Protein AF-A0A5M6I4P1-F1 (afdb_monomer_lite)

Structure (mmCIF, N/CA/C/O backbone):
data_AF-A0A5M6I4P1-F1
#
_entry.id   AF-A0A5M6I4P1-F1
#
loop_
_atom_site.group_PDB
_atom_site.id
_atom_site.type_symbol
_atom_site.label_atom_id
_atom_site.label_alt_id
_atom_site.label_comp_id
_atom_site.label_asym_id
_atom_site.label_entity_id
_atom_site.label_seq_id
_atom_site.pdbx_PDB_ins_code
_atom_site.Cartn_x
_atom_site.Cartn_y
_atom_site.Cartn_z
_atom_site.occupancy
_atom_site.B_iso_or_equiv
_atom_site.auth_seq_id
_atom_site.auth_comp_id
_atom_site.auth_asym_id
_atom_site.auth_atom_id
_atom_site.pdbx_PDB_model_num
ATOM 1 N N . MET A 1 1 ? -14.402 -7.266 -8.186 1.00 45.59 1 MET A N 1
ATOM 2 C CA . MET A 1 1 ? -13.701 -7.805 -9.375 1.00 45.59 1 MET A CA 1
ATOM 3 C C . MET A 1 1 ? -12.474 -6.993 -9.833 1.00 45.59 1 MET A C 1
ATOM 5 O O . MET A 1 1 ? -11.685 -7.531 -10.593 1.00 45.59 1 MET A O 1
ATOM 9 N N . ALA A 1 2 ? -12.235 -5.760 -9.352 1.00 58.31 2 ALA A N 1
ATOM 10 C CA . ALA A 1 2 ? -11.061 -4.957 -9.751 1.00 58.31 2 ALA A CA 1
ATOM 11 C C . ALA A 1 2 ? -9.699 -5.436 -9.187 1.00 58.31 2 ALA A C 1
ATOM 13 O O . ALA A 1 2 ? -8.654 -5.022 -9.676 1.00 58.31 2 ALA A O 1
ATOM 14 N N . ASP A 1 3 ? -9.701 -6.291 -8.160 1.00 65.62 3 ASP A N 1
ATOM 15 C CA . ASP A 1 3 ? -8.474 -6.754 -7.494 1.00 65.62 3 ASP A CA 1
ATOM 16 C C . ASP A 1 3 ? -7.713 -7.799 -8.332 1.00 65.62 3 ASP A C 1
ATOM 18 O O . ASP A 1 3 ? -6.499 -7.702 -8.509 1.00 65.62 3 ASP A O 1
ATOM 22 N N . LEU A 1 4 ? -8.446 -8.729 -8.960 1.00 72.50 4 LEU A N 1
ATOM 23 C CA . LEU A 1 4 ? -7.873 -9.792 -9.789 1.00 72.50 4 LEU A CA 1
ATOM 24 C C . LEU A 1 4 ? -7.219 -9.232 -11.060 1.00 72.50 4 LEU A C 1
ATOM 26 O O . LEU A 1 4 ? -6.072 -9.557 -11.357 1.00 72.50 4 LEU A O 1
ATOM 30 N N . SER A 1 5 ? -7.901 -8.334 -11.778 1.00 71.81 5 SER A N 1
ATOM 31 C CA . SER A 1 5 ? -7.358 -7.732 -13.004 1.00 71.81 5 SER A CA 1
ATOM 32 C C . SER A 1 5 ? -6.103 -6.891 -12.745 1.00 71.81 5 SER A C 1
ATOM 34 O O . SER A 1 5 ? -5.181 -6.892 -13.558 1.00 71.81 5 SER A O 1
ATOM 36 N N . LEU A 1 6 ? -6.027 -6.224 -11.591 1.00 68.88 6 LEU A N 1
ATOM 37 C CA . LEU A 1 6 ? -4.852 -5.466 -11.165 1.00 68.88 6 LEU A CA 1
ATOM 38 C C . LEU A 1 6 ? -3.713 -6.375 -10.665 1.00 68.88 6 LEU A C 1
ATOM 40 O O . LEU A 1 6 ? -2.548 -6.048 -10.870 1.00 68.88 6 LEU A O 1
ATOM 44 N N . SER A 1 7 ? -4.010 -7.520 -10.040 1.00 78.06 7 SER A N 1
ATOM 45 C CA . SER A 1 7 ? -2.982 -8.510 -9.674 1.00 78.06 7 SER A CA 1
ATOM 46 C C . SER A 1 7 ? -2.268 -9.083 -10.906 1.00 78.06 7 SER A C 1
ATOM 48 O O . SER A 1 7 ? -1.040 -9.137 -10.934 1.00 78.06 7 SER A O 1
ATOM 50 N N . ILE A 1 8 ? -3.029 -9.387 -11.962 1.00 81.62 8 ILE A N 1
ATOM 51 C CA . ILE A 1 8 ? -2.509 -9.854 -13.253 1.00 81.62 8 ILE A CA 1
ATOM 52 C C . ILE A 1 8 ? -1.661 -8.762 -13.919 1.00 81.62 8 ILE A C 1
ATOM 54 O O . ILE A 1 8 ? -0.590 -9.047 -14.449 1.00 81.62 8 ILE A O 1
ATOM 58 N N . ALA A 1 9 ? -2.102 -7.503 -13.853 1.00 77.56 9 ALA A N 1
ATOM 59 C CA . ALA A 1 9 ? -1.355 -6.368 -14.393 1.00 77.56 9 ALA A CA 1
ATOM 60 C C . ALA A 1 9 ? 0.020 -6.180 -13.731 1.00 77.56 9 ALA A C 1
ATOM 62 O O . ALA A 1 9 ? 1.001 -5.916 -14.420 1.00 77.56 9 ALA A O 1
ATOM 63 N N . LEU A 1 10 ? 0.111 -6.339 -12.408 1.00 76.69 10 LEU A N 1
ATOM 64 C CA . LEU A 1 10 ? 1.393 -6.242 -11.705 1.00 76.69 10 LEU A CA 1
ATOM 65 C C . LEU A 1 10 ? 2.315 -7.422 -12.009 1.00 76.69 10 LEU A C 1
ATOM 67 O O . LEU A 1 10 ? 3.500 -7.215 -12.237 1.00 76.69 10 LEU A O 1
ATOM 71 N N . ALA A 1 11 ? 1.772 -8.637 -12.104 1.00 82.88 11 ALA A N 1
ATOM 72 C CA . ALA A 1 11 ? 2.552 -9.785 -12.560 1.00 82.88 11 ALA A CA 1
ATOM 73 C C . ALA A 1 11 ? 3.101 -9.562 -13.984 1.00 82.88 11 ALA A C 1
ATOM 75 O O . ALA A 1 11 ? 4.219 -9.970 -14.297 1.00 82.88 11 ALA A O 1
ATOM 76 N N . ALA A 1 12 ? 2.346 -8.864 -14.841 1.00 79.81 12 ALA A N 1
ATOM 77 C CA . ALA A 1 12 ? 2.819 -8.461 -16.160 1.00 79.81 12 ALA A CA 1
ATOM 78 C C . ALA A 1 12 ? 3.959 -7.428 -16.090 1.00 79.81 12 ALA A C 1
ATOM 80 O O . ALA A 1 12 ? 4.899 -7.538 -16.875 1.00 79.81 12 ALA A O 1
ATOM 81 N N . ILE A 1 13 ? 3.930 -6.480 -15.143 1.00 79.19 13 ILE A N 1
ATOM 82 C CA . ILE A 1 13 ? 5.050 -5.557 -14.879 1.00 79.19 13 ILE A CA 1
ATOM 83 C C . ILE A 1 13 ? 6.298 -6.332 -14.435 1.00 79.19 13 ILE A C 1
ATOM 85 O O . ILE A 1 13 ? 7.372 -6.144 -15.009 1.00 79.19 13 ILE A O 1
ATOM 89 N N . ASP A 1 14 ? 6.173 -7.229 -13.456 1.00 80.25 14 ASP A N 1
ATOM 90 C CA . ASP A 1 14 ? 7.304 -8.016 -12.941 1.00 80.25 14 ASP A CA 1
ATOM 91 C C . ASP A 1 14 ? 7.928 -8.886 -14.045 1.00 80.25 14 ASP A C 1
ATOM 93 O O . ASP A 1 14 ? 9.150 -8.957 -14.201 1.00 80.25 14 ASP A O 1
ATOM 97 N N . ASN A 1 15 ? 7.090 -9.490 -14.888 1.00 81.81 15 ASN A N 1
ATOM 98 C CA . ASN A 1 15 ? 7.550 -10.272 -16.029 1.00 81.81 15 ASN A CA 1
ATOM 99 C C . ASN A 1 15 ? 8.184 -9.394 -17.129 1.00 81.81 15 ASN A C 1
ATOM 101 O O . ASN A 1 15 ? 9.183 -9.782 -17.734 1.00 81.81 15 ASN A O 1
ATOM 105 N N . ALA A 1 16 ? 7.650 -8.191 -17.376 1.00 74.31 16 ALA A N 1
ATOM 106 C CA . ALA A 1 16 ? 8.201 -7.249 -18.352 1.00 74.31 16 ALA A CA 1
ATOM 107 C C . ALA A 1 16 ? 9.564 -6.676 -17.918 1.00 74.31 16 ALA A C 1
ATOM 109 O O . ALA A 1 16 ? 10.421 -6.427 -18.768 1.00 74.31 16 ALA A O 1
ATOM 110 N N . THR A 1 17 ? 9.794 -6.511 -16.612 1.00 75.19 17 THR A N 1
ATOM 111 C CA . THR A 1 17 ? 11.055 -5.990 -16.049 1.00 75.19 17 THR A CA 1
ATOM 112 C C . THR A 1 17 ? 12.149 -7.056 -15.893 1.00 75.19 17 THR A C 1
ATOM 114 O O . THR A 1 17 ? 13.340 -6.737 -15.926 1.00 75.19 17 THR A O 1
ATOM 117 N N . ALA A 1 18 ? 11.802 -8.343 -15.791 1.00 75.31 18 ALA A N 1
ATOM 118 C CA . ALA A 1 18 ? 12.774 -9.432 -15.645 1.00 75.31 18 ALA A 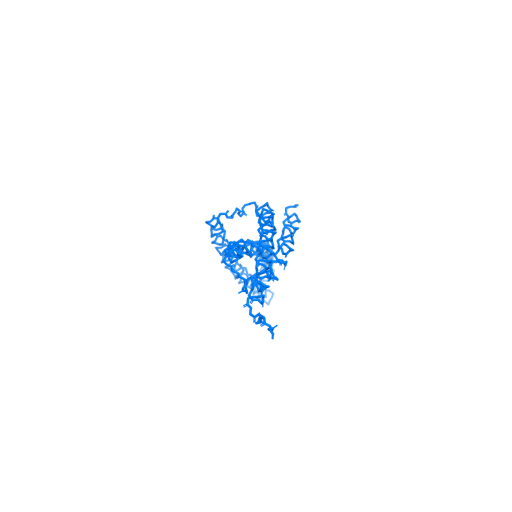CA 1
ATOM 119 C C . ALA A 1 18 ? 13.865 -9.496 -16.751 1.00 75.31 18 ALA A C 1
ATOM 121 O O . ALA A 1 18 ? 15.056 -9.524 -16.413 1.00 75.31 18 ALA A O 1
ATOM 122 N N . PRO A 1 19 ? 13.541 -9.489 -18.063 1.00 73.88 19 PRO A N 1
ATOM 123 C CA . PRO A 1 19 ? 14.550 -9.521 -19.128 1.00 73.88 19 PRO A CA 1
ATOM 124 C C . PRO A 1 19 ? 15.379 -8.231 -19.224 1.00 73.88 19 PRO A C 1
ATOM 126 O O . PRO A 1 19 ? 16.522 -8.272 -19.683 1.00 73.88 19 PRO A O 1
ATOM 129 N N . LEU A 1 20 ? 14.845 -7.098 -18.760 1.00 69.50 20 LEU A N 1
ATOM 130 C CA . LEU A 1 20 ? 15.553 -5.817 -18.756 1.00 69.50 20 LEU A CA 1
ATOM 131 C C . LEU A 1 20 ? 16.756 -5.799 -17.834 1.00 69.50 20 LEU A C 1
ATOM 133 O O . LEU A 1 20 ? 17.773 -5.215 -18.195 1.00 69.50 20 LEU A O 1
ATOM 137 N N . ARG A 1 21 ? 16.665 -6.437 -16.664 1.00 75.12 21 ARG A N 1
ATOM 138 C CA . ARG A 1 21 ? 17.773 -6.466 -15.697 1.00 75.12 21 ARG A CA 1
ATOM 139 C C . ARG A 1 21 ? 19.058 -6.995 -16.336 1.00 75.12 21 ARG A C 1
ATOM 141 O O . ARG A 1 21 ? 20.111 -6.380 -16.192 1.00 75.12 21 ARG A O 1
ATOM 148 N N . ARG A 1 22 ? 18.934 -8.046 -17.153 1.00 73.50 22 ARG A N 1
ATOM 149 C CA . ARG A 1 22 ? 20.044 -8.639 -17.918 1.00 73.50 22 ARG A CA 1
ATOM 150 C C . ARG A 1 22 ? 20.611 -7.677 -18.965 1.00 73.50 22 ARG A C 1
ATOM 152 O O . ARG A 1 22 ? 21.817 -7.611 -19.176 1.00 73.50 22 ARG A O 1
ATOM 159 N N . VAL A 1 23 ? 19.746 -6.910 -19.621 1.00 66.06 23 VAL A N 1
ATOM 160 C CA . VAL A 1 23 ? 20.140 -5.976 -20.688 1.00 66.06 23 VAL A CA 1
ATOM 161 C C . VAL A 1 23 ? 20.742 -4.705 -20.121 1.00 66.06 23 VAL A C 1
ATOM 163 O O . VAL A 1 23 ? 21.684 -4.186 -20.696 1.00 66.06 23 VAL A O 1
ATOM 166 N N . ARG A 1 24 ? 20.264 -4.232 -18.972 1.00 71.44 24 ARG A N 1
ATOM 167 C CA . ARG A 1 24 ? 20.841 -3.106 -18.233 1.00 71.44 24 ARG A CA 1
ATOM 168 C C . ARG A 1 24 ? 22.256 -3.427 -17.756 1.00 71.44 24 ARG A C 1
ATOM 170 O O . ARG A 1 24 ? 23.127 -2.566 -17.808 1.00 71.44 24 ARG A O 1
ATOM 177 N N . GLU A 1 25 ? 22.492 -4.665 -17.336 1.00 73.44 25 GLU A N 1
ATOM 178 C CA . GLU A 1 25 ? 23.818 -5.150 -16.956 1.00 73.44 25 GLU A CA 1
ATOM 179 C C . GLU A 1 25 ? 24.771 -5.233 -18.157 1.00 73.44 25 GLU A C 1
ATOM 181 O O . GLU A 1 25 ? 25.895 -4.740 -18.076 1.00 73.44 25 GLU A O 1
ATOM 186 N N . ALA A 1 26 ? 24.294 -5.725 -19.305 1.00 65.81 26 ALA A N 1
ATOM 187 C CA . ALA A 1 26 ? 25.054 -5.701 -20.556 1.00 65.81 26 ALA A CA 1
ATOM 188 C C . ALA A 1 26 ? 25.283 -4.269 -21.089 1.00 65.81 26 ALA A C 1
ATOM 190 O O . ALA A 1 26 ? 26.368 -3.939 -21.556 1.00 65.81 26 ALA A O 1
ATOM 191 N N . ALA A 1 27 ? 24.279 -3.394 -21.000 1.00 64.12 27 ALA A N 1
ATOM 192 C CA . ALA A 1 27 ? 24.310 -2.024 -21.512 1.00 64.12 27 ALA A CA 1
ATOM 193 C C . ALA A 1 27 ? 25.242 -1.105 -20.716 1.00 64.12 27 ALA A C 1
ATOM 195 O O . ALA A 1 27 ? 25.750 -0.144 -21.278 1.00 64.12 27 ALA A O 1
ATOM 196 N N . ARG A 1 28 ? 25.544 -1.414 -19.445 1.00 67.50 28 ARG A N 1
ATOM 197 C CA . ARG A 1 28 ? 26.617 -0.729 -18.694 1.00 67.50 28 ARG A CA 1
ATOM 198 C C . ARG A 1 28 ? 27.988 -0.854 -19.368 1.00 67.50 28 ARG A C 1
ATOM 200 O O . ARG A 1 28 ? 28.856 -0.031 -19.105 1.00 67.50 28 ARG A O 1
ATOM 207 N N . GLN A 1 29 ? 28.168 -1.863 -20.220 1.00 67.00 29 GLN A N 1
ATOM 208 C CA . GLN A 1 29 ? 29.389 -2.110 -20.986 1.00 67.00 29 GLN A CA 1
ATOM 209 C C . GLN A 1 29 ? 29.297 -1.582 -22.434 1.00 67.00 29 GLN A C 1
ATOM 211 O O . GLN A 1 29 ? 30.277 -1.671 -23.169 1.00 67.00 29 GLN A O 1
ATOM 216 N N . MET A 1 30 ? 28.141 -1.044 -22.851 1.00 61.62 30 MET A N 1
ATOM 217 C CA . MET A 1 30 ? 27.857 -0.562 -24.212 1.00 61.62 30 MET A CA 1
ATOM 218 C C . MET A 1 30 ? 27.515 0.948 -24.226 1.00 61.62 30 MET A C 1
ATOM 220 O O . MET A 1 30 ? 27.402 1.589 -23.181 1.00 61.62 30 MET A O 1
ATOM 224 N N . GLY A 1 31 ? 27.455 1.551 -25.419 1.00 63.28 31 GLY A N 1
ATOM 225 C CA . GLY A 1 31 ? 27.446 3.004 -25.639 1.00 63.28 31 GLY A CA 1
ATOM 226 C C . GLY A 1 31 ? 26.095 3.725 -25.483 1.00 63.28 31 GLY A C 1
ATOM 227 O O . GLY A 1 31 ? 25.082 3.174 -25.063 1.00 63.28 31 GLY A O 1
ATOM 228 N N . GLY A 1 32 ? 26.102 5.029 -25.792 1.00 65.25 32 GLY A N 1
ATOM 229 C CA . GLY A 1 32 ? 25.104 6.018 -25.351 1.00 65.25 32 GLY A CA 1
ATOM 230 C C . GLY A 1 32 ? 23.638 5.796 -25.753 1.00 65.25 32 GLY A C 1
ATOM 231 O O . GLY A 1 32 ? 22.751 6.249 -25.026 1.00 65.25 32 GLY A O 1
ATOM 232 N N . GLY A 1 33 ? 23.353 5.087 -26.850 1.00 66.88 33 GLY A N 1
ATOM 233 C CA . GLY A 1 33 ? 21.980 4.825 -27.297 1.00 66.88 33 GLY A CA 1
ATOM 234 C C . GLY A 1 33 ? 21.250 3.852 -26.371 1.00 66.88 33 GLY A C 1
ATOM 235 O O . GLY A 1 33 ? 20.121 4.116 -25.943 1.00 66.88 33 GLY A O 1
ATOM 236 N N . ALA A 1 34 ? 21.921 2.763 -25.989 1.00 69.25 34 ALA A N 1
ATOM 237 C CA . ALA A 1 34 ? 21.422 1.844 -24.972 1.00 69.25 34 ALA A CA 1
ATOM 238 C C . ALA A 1 34 ? 21.289 2.525 -23.598 1.00 69.25 34 ALA A C 1
ATOM 240 O O . ALA A 1 34 ? 20.298 2.304 -22.898 1.00 69.25 34 ALA A O 1
ATOM 241 N N . ARG A 1 35 ? 22.219 3.419 -23.234 1.00 72.25 35 ARG A N 1
ATOM 242 C CA . ARG A 1 35 ? 22.195 4.131 -21.944 1.00 72.25 35 ARG A CA 1
ATOM 243 C C . ARG A 1 35 ? 20.966 5.032 -21.776 1.00 72.25 35 ARG A C 1
ATOM 245 O O . ARG A 1 35 ? 20.233 4.875 -20.800 1.00 72.25 35 ARG A O 1
ATOM 252 N N . ALA A 1 36 ? 20.667 5.893 -22.748 1.00 75.81 36 ALA A N 1
ATOM 253 C CA . ALA A 1 36 ? 19.490 6.768 -22.689 1.00 75.81 36 ALA A CA 1
ATOM 254 C C . ALA A 1 36 ? 18.164 5.977 -22.650 1.00 75.81 36 ALA A C 1
ATOM 256 O O . ALA A 1 36 ? 17.210 6.364 -21.968 1.00 75.81 36 ALA A O 1
ATOM 257 N N . ALA A 1 37 ? 18.099 4.832 -23.343 1.00 72.44 37 ALA A N 1
ATOM 258 C CA . ALA A 1 37 ? 16.954 3.928 -23.263 1.00 72.44 37 ALA A CA 1
ATOM 259 C C . ALA A 1 37 ? 16.810 3.317 -21.857 1.00 72.44 37 ALA A C 1
ATOM 261 O O . ALA A 1 37 ? 15.702 3.288 -21.319 1.00 72.44 37 ALA A O 1
ATOM 262 N N . THR A 1 38 ? 17.916 2.890 -21.235 1.00 76.44 38 THR A N 1
ATOM 263 C CA . THR A 1 38 ? 17.905 2.355 -19.861 1.00 76.44 38 THR A CA 1
ATOM 264 C C . THR A 1 38 ? 17.535 3.396 -18.801 1.00 76.44 38 THR A C 1
ATOM 266 O O . THR A 1 38 ? 16.883 3.048 -17.820 1.00 76.44 38 THR A O 1
ATOM 269 N N . GLU A 1 39 ? 17.885 4.671 -18.991 1.00 82.00 39 GLU A N 1
ATOM 270 C CA . GLU A 1 39 ? 17.521 5.756 -18.067 1.00 82.00 39 GLU A CA 1
ATOM 271 C C . GLU A 1 39 ? 16.016 6.045 -18.090 1.00 82.00 39 GLU A C 1
ATOM 273 O O . GLU A 1 39 ? 15.379 6.103 -17.035 1.00 82.00 39 GLU A O 1
ATOM 278 N N . ARG A 1 40 ? 15.420 6.141 -19.287 1.00 78.25 40 ARG A N 1
ATOM 279 C CA . ARG A 1 40 ? 13.963 6.299 -19.448 1.00 78.25 40 ARG A CA 1
ATOM 280 C C . ARG A 1 40 ? 13.196 5.116 -18.857 1.00 78.25 40 ARG A C 1
ATOM 282 O O . ARG A 1 40 ? 12.196 5.308 -18.171 1.00 78.25 40 ARG A O 1
ATOM 289 N N . LEU A 1 41 ? 13.702 3.904 -19.067 1.00 76.81 41 LEU A N 1
ATOM 290 C CA . LEU A 1 41 ? 13.171 2.684 -18.460 1.00 76.81 41 LEU A CA 1
ATOM 291 C C . LEU A 1 41 ? 13.234 2.705 -16.931 1.00 76.81 41 LEU A C 1
ATOM 293 O O . LEU A 1 41 ? 12.249 2.373 -16.282 1.00 76.81 41 LEU A O 1
ATOM 297 N N . GLY A 1 42 ? 14.343 3.168 -16.351 1.00 80.69 42 GLY A N 1
ATOM 298 C CA . GLY A 1 42 ? 14.461 3.333 -14.902 1.00 80.69 42 GLY A CA 1
ATOM 299 C C . GLY A 1 42 ? 13.496 4.376 -14.322 1.00 80.69 42 GLY A C 1
ATOM 300 O O . GLY A 1 42 ? 13.180 4.330 -13.136 1.00 80.69 42 GLY A O 1
ATOM 301 N N . GLY A 1 43 ? 13.011 5.327 -15.125 1.00 84.12 43 GLY A N 1
ATOM 302 C CA . GLY A 1 43 ? 11.880 6.186 -14.760 1.00 84.12 43 GLY A CA 1
ATOM 303 C C . GLY A 1 43 ? 10.572 5.399 -14.643 1.00 84.12 43 GLY A C 1
ATOM 304 O O . GLY A 1 43 ? 9.930 5.443 -13.599 1.00 84.12 43 GLY A O 1
ATOM 305 N N . LEU A 1 44 ? 10.232 4.621 -15.676 1.00 83.25 44 LEU A N 1
ATOM 306 C CA . LEU A 1 44 ? 9.010 3.805 -15.726 1.00 83.25 44 LEU A CA 1
ATOM 307 C C . LEU A 1 44 ? 8.963 2.734 -14.623 1.00 83.25 44 LEU A C 1
ATOM 309 O O . LEU A 1 44 ? 7.917 2.530 -14.011 1.00 83.25 44 LEU A O 1
ATOM 313 N N . GLU A 1 45 ? 10.094 2.083 -14.334 1.00 80.81 45 GLU A N 1
ATOM 314 C CA . GLU A 1 45 ? 10.219 1.109 -13.238 1.00 80.81 45 GLU A CA 1
ATOM 315 C C . GLU A 1 45 ? 9.919 1.754 -11.879 1.00 80.81 45 GLU A C 1
ATOM 317 O O . GLU A 1 45 ? 9.121 1.225 -11.108 1.00 80.81 45 GLU A O 1
ATOM 322 N N . ARG A 1 46 ? 10.483 2.940 -11.609 1.00 84.31 46 ARG A N 1
ATOM 323 C CA . ARG A 1 46 ? 10.223 3.676 -10.361 1.00 84.31 46 ARG A CA 1
ATOM 324 C C . ARG A 1 46 ? 8.747 4.035 -10.208 1.00 84.31 46 ARG A C 1
ATOM 326 O O . ARG A 1 46 ? 8.196 3.859 -9.125 1.00 84.31 46 ARG A O 1
ATOM 333 N N . SER A 1 47 ? 8.092 4.486 -11.277 1.00 83.69 47 SER A N 1
ATOM 334 C CA . SER A 1 47 ? 6.649 4.762 -11.262 1.00 83.69 47 SER A CA 1
ATOM 335 C C . SER A 1 47 ? 5.826 3.499 -10.973 1.00 83.69 47 SER A C 1
ATOM 337 O O . SER A 1 47 ? 4.868 3.546 -10.200 1.00 83.69 47 SER A O 1
ATOM 339 N N . ALA A 1 48 ? 6.220 2.350 -11.531 1.00 81.88 48 ALA A N 1
ATOM 340 C CA . ALA A 1 48 ? 5.552 1.073 -11.290 1.00 81.88 48 ALA A CA 1
ATOM 341 C C . ALA A 1 48 ? 5.743 0.552 -9.848 1.00 81.88 48 ALA A C 1
ATOM 343 O O . ALA A 1 48 ? 4.793 0.066 -9.222 1.00 81.88 48 ALA A O 1
ATOM 344 N N . GLU A 1 49 ? 6.944 0.699 -9.285 1.00 83.62 49 GLU A N 1
ATOM 345 C CA . GLU A 1 49 ? 7.243 0.364 -7.887 1.00 83.62 49 GLU A CA 1
ATOM 346 C C . GLU A 1 49 ? 6.448 1.246 -6.916 1.00 83.62 49 GLU A C 1
ATOM 348 O O . GLU A 1 49 ? 5.812 0.736 -5.989 1.00 83.62 49 GLU A O 1
ATOM 353 N N . GLN A 1 50 ? 6.414 2.561 -7.157 1.00 84.12 50 GLN A N 1
ATOM 354 C CA . GLN A 1 50 ? 5.645 3.507 -6.345 1.00 84.12 50 GLN A CA 1
ATOM 355 C C . GLN A 1 50 ? 4.141 3.204 -6.390 1.00 84.12 50 GLN A C 1
ATOM 357 O O . GLN A 1 50 ? 3.488 3.201 -5.346 1.00 84.12 50 GLN A O 1
ATOM 362 N N . LEU A 1 51 ? 3.593 2.866 -7.564 1.00 84.94 51 LEU A N 1
ATOM 363 C CA . LEU A 1 51 ? 2.190 2.464 -7.710 1.00 84.94 51 LEU A CA 1
ATOM 364 C C . LEU A 1 51 ? 1.877 1.180 -6.919 1.00 84.94 51 LEU A C 1
ATOM 366 O O . LEU A 1 51 ? 0.837 1.075 -6.258 1.00 84.94 51 LEU A O 1
ATOM 370 N N . THR A 1 52 ? 2.796 0.214 -6.935 1.00 83.56 52 THR A N 1
ATOM 371 C CA . THR A 1 52 ? 2.672 -1.043 -6.182 1.00 83.56 52 THR A CA 1
ATOM 372 C C . THR A 1 52 ? 2.723 -0.807 -4.671 1.00 83.56 52 THR A C 1
ATOM 374 O O . THR A 1 52 ? 1.878 -1.326 -3.928 1.00 83.56 52 THR A O 1
ATOM 377 N N . ALA A 1 53 ? 3.669 0.014 -4.207 1.00 83.31 53 ALA A N 1
ATOM 378 C CA . ALA A 1 53 ? 3.802 0.405 -2.807 1.00 83.31 53 ALA A CA 1
ATOM 379 C C . ALA A 1 53 ? 2.560 1.165 -2.311 1.00 83.31 53 ALA A C 1
ATOM 381 O O . ALA A 1 53 ? 1.994 0.807 -1.274 1.00 83.31 53 ALA A O 1
ATOM 382 N N . PHE A 1 54 ? 2.072 2.133 -3.094 1.00 86.31 54 PHE A N 1
ATOM 383 C CA . PHE A 1 54 ? 0.840 2.874 -2.821 1.00 86.31 54 PHE A CA 1
ATOM 384 C C . PHE A 1 54 ? -0.364 1.938 -2.671 1.00 86.31 54 PHE A C 1
ATOM 386 O O . PHE A 1 54 ? -1.119 2.044 -1.702 1.00 86.31 54 PHE A O 1
ATOM 393 N N . ARG A 1 55 ? -0.522 0.951 -3.565 1.00 84.75 55 ARG A N 1
ATOM 394 C CA . ARG A 1 55 ? -1.602 -0.044 -3.470 1.00 84.75 55 ARG A CA 1
ATOM 395 C C . ARG A 1 55 ? -1.503 -0.882 -2.198 1.00 84.75 55 ARG A C 1
ATOM 397 O O . ARG A 1 55 ? -2.508 -1.062 -1.510 1.00 84.75 55 ARG A O 1
ATOM 404 N N . SER A 1 56 ? -0.315 -1.404 -1.895 1.00 84.25 56 SER A N 1
ATOM 405 C CA . SER A 1 56 ? -0.072 -2.202 -0.687 1.00 84.25 56 SER A CA 1
ATOM 406 C C . SER A 1 56 ? -0.429 -1.407 0.569 1.00 84.25 56 SER A C 1
ATOM 408 O O . SER A 1 56 ? -1.150 -1.893 1.445 1.00 84.25 56 SER A O 1
ATOM 410 N N . MET A 1 57 ? -0.017 -0.140 0.619 1.00 80.94 57 MET A N 1
ATOM 411 C CA . MET A 1 57 ? -0.338 0.742 1.732 1.00 80.94 57 MET A CA 1
ATOM 412 C C . MET A 1 57 ? -1.839 1.028 1.817 1.00 80.94 57 MET A C 1
ATOM 414 O O . MET A 1 57 ? -2.422 0.852 2.884 1.00 80.94 57 MET A O 1
ATOM 418 N N . ARG A 1 58 ? -2.505 1.327 0.695 1.00 85.12 58 ARG A N 1
ATOM 419 C CA . ARG A 1 58 ? -3.963 1.521 0.629 1.00 85.12 58 ARG A CA 1
ATOM 420 C C . ARG A 1 58 ? -4.737 0.281 1.090 1.00 85.12 58 ARG A C 1
ATOM 422 O O . ARG A 1 58 ? -5.737 0.410 1.797 1.00 85.12 58 ARG A O 1
ATOM 429 N N . ALA A 1 59 ? -4.280 -0.918 0.729 1.00 84.25 59 ALA A N 1
ATOM 430 C CA . ALA A 1 59 ? -4.875 -2.177 1.173 1.00 84.25 59 ALA A CA 1
ATOM 431 C C . ALA A 1 59 ? -4.738 -2.362 2.693 1.00 84.25 59 ALA A C 1
ATOM 433 O O . ALA A 1 59 ? -5.728 -2.653 3.367 1.00 84.25 59 ALA A O 1
ATOM 434 N N . ARG A 1 60 ? -3.550 -2.101 3.251 1.00 76.25 60 ARG A N 1
ATOM 435 C CA . ARG A 1 60 ? -3.315 -2.138 4.704 1.00 76.25 60 ARG A CA 1
ATOM 436 C C . ARG A 1 60 ? -4.135 -1.076 5.448 1.00 76.25 60 ARG A C 1
ATOM 438 O O . ARG A 1 60 ? -4.698 -1.370 6.498 1.00 76.25 60 ARG A O 1
ATOM 445 N N . THR A 1 61 ? -4.283 0.127 4.890 1.00 82.00 61 THR A N 1
ATOM 446 C CA . THR A 1 61 ? -5.144 1.191 5.439 1.00 82.00 61 THR A CA 1
ATOM 447 C C . THR A 1 61 ? -6.614 0.763 5.476 1.00 82.00 61 THR A C 1
ATOM 449 O O . THR A 1 61 ? -7.301 0.969 6.480 1.00 82.00 61 THR A O 1
ATOM 452 N N . ARG A 1 62 ? -7.104 0.102 4.417 1.00 84.81 62 ARG A N 1
ATOM 453 C CA . ARG A 1 62 ? -8.456 -0.486 4.387 1.00 84.81 62 ARG A CA 1
ATOM 454 C C . ARG A 1 62 ? -8.618 -1.601 5.419 1.00 84.81 62 ARG A C 1
ATOM 456 O O . ARG A 1 62 ? -9.632 -1.632 6.110 1.00 84.81 62 ARG A O 1
ATOM 463 N N . GLN A 1 63 ? -7.631 -2.485 5.556 1.00 79.38 63 GLN A N 1
ATOM 464 C CA . GLN A 1 63 ? -7.642 -3.548 6.564 1.00 79.38 63 GLN A CA 1
ATOM 465 C C . GLN A 1 63 ? -7.701 -2.975 7.986 1.00 79.38 63 GLN A C 1
ATOM 467 O O . GLN A 1 63 ? -8.548 -3.395 8.767 1.00 79.38 63 GLN A O 1
ATOM 472 N N . ASN A 1 64 ? -6.875 -1.973 8.302 1.00 75.94 64 ASN A N 1
ATOM 473 C CA . ASN A 1 64 ? -6.919 -1.294 9.598 1.00 75.94 64 ASN A CA 1
ATOM 474 C C . ASN A 1 64 ? -8.258 -0.582 9.835 1.00 75.94 64 ASN A C 1
ATOM 476 O O . ASN A 1 64 ? -8.777 -0.627 10.943 1.00 75.94 64 ASN A O 1
ATOM 480 N N . THR A 1 65 ? -8.852 0.020 8.799 1.00 75.31 65 THR A N 1
ATOM 481 C CA . THR A 1 65 ? -10.190 0.631 8.904 1.00 75.31 65 THR A CA 1
ATOM 482 C C . THR A 1 65 ? -11.258 -0.415 9.250 1.00 75.31 65 THR A C 1
ATOM 484 O O . THR A 1 65 ? -12.117 -0.156 10.086 1.00 75.31 65 THR A O 1
ATOM 487 N N . 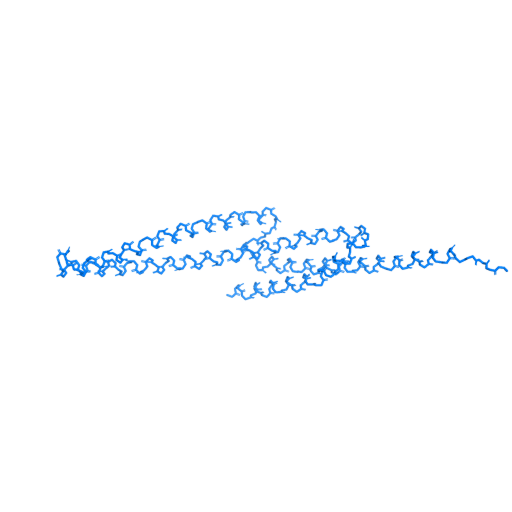ARG A 1 66 ? -11.190 -1.623 8.671 1.00 80.69 66 ARG A N 1
ATOM 488 C CA . ARG A 1 66 ? -12.088 -2.734 9.041 1.00 80.69 66 ARG A CA 1
ATOM 489 C C . ARG A 1 66 ? -11.833 -3.234 10.461 1.00 80.69 66 ARG A C 1
ATOM 491 O O . ARG A 1 66 ? -12.781 -3.477 11.195 1.00 80.69 66 ARG A O 1
ATOM 498 N N . ALA A 1 67 ? -10.566 -3.359 10.854 1.00 75.44 67 ALA A N 1
ATOM 499 C CA . ALA A 1 67 ? -10.196 -3.751 12.210 1.00 75.44 67 ALA A CA 1
ATOM 500 C C . ALA A 1 67 ? -10.678 -2.728 13.252 1.00 75.44 67 ALA A C 1
ATOM 502 O O . ALA A 1 67 ? -11.122 -3.121 14.324 1.00 75.44 67 ALA A O 1
ATOM 503 N N . LEU A 1 68 ? -10.651 -1.432 12.920 1.00 77.06 68 LEU A N 1
ATOM 504 C CA . LEU A 1 68 ? -11.243 -0.379 13.743 1.00 77.06 68 LEU A CA 1
ATOM 505 C C . LEU A 1 68 ? -12.748 -0.544 13.905 1.00 77.06 68 LEU A C 1
ATOM 507 O O . LEU A 1 68 ? -13.222 -0.474 15.029 1.00 77.06 68 LEU A O 1
ATOM 511 N N . ALA A 1 69 ? -13.475 -0.804 12.817 1.00 78.56 69 ALA A N 1
ATOM 512 C CA . ALA A 1 69 ? -14.913 -1.042 12.893 1.00 78.56 69 ALA A CA 1
ATOM 513 C C . ALA A 1 69 ? -15.244 -2.251 13.789 1.00 78.56 69 ALA A C 1
ATOM 515 O O . ALA A 1 69 ? -16.156 -2.174 14.604 1.00 78.56 69 ALA A O 1
ATOM 516 N N . GLY A 1 70 ? -14.464 -3.336 13.703 1.00 75.94 70 GLY A N 1
ATOM 517 C CA . GLY A 1 70 ? -14.611 -4.488 14.603 1.00 75.94 70 GLY A CA 1
ATOM 518 C C . GLY A 1 70 ? -14.322 -4.144 16.071 1.00 75.94 70 GLY A C 1
ATOM 519 O O . GLY A 1 70 ? -15.080 -4.518 16.963 1.00 75.94 70 GLY A O 1
ATOM 520 N N . LEU A 1 71 ? -13.279 -3.354 16.332 1.00 77.06 71 LEU A N 1
ATOM 521 C CA . LEU A 1 71 ? -12.967 -2.862 17.679 1.00 77.06 71 LEU A CA 1
ATOM 522 C C . LEU A 1 71 ? -14.059 -1.937 18.232 1.00 77.06 71 LEU A C 1
ATOM 524 O O . LEU A 1 71 ? -14.358 -2.003 19.420 1.00 77.06 71 LEU A O 1
ATOM 528 N N . ASP A 1 72 ? -14.670 -1.105 17.387 1.00 75.62 72 ASP A N 1
ATOM 529 C CA . ASP A 1 72 ? -15.804 -0.261 17.771 1.00 75.62 72 ASP A CA 1
ATOM 530 C C . ASP A 1 72 ? -17.002 -1.133 18.193 1.00 75.62 72 ASP A C 1
ATOM 532 O O . ASP A 1 72 ? -17.615 -0.870 19.226 1.00 75.62 72 ASP A O 1
ATOM 536 N N . THR A 1 73 ? -17.295 -2.215 17.457 1.00 82.19 73 THR A N 1
ATOM 537 C CA . THR A 1 73 ? -18.362 -3.162 17.831 1.00 82.19 73 THR A CA 1
ATOM 538 C C . THR A 1 73 ? -18.059 -3.921 19.124 1.00 82.19 73 THR A C 1
ATOM 540 O O . THR A 1 73 ? -18.940 -4.060 19.971 1.00 82.19 73 THR A O 1
ATOM 543 N N . GLU A 1 74 ? -16.811 -4.364 19.318 1.00 78.00 74 GLU A N 1
ATOM 544 C CA . GLU A 1 74 ? -16.377 -5.034 20.551 1.00 78.00 74 GLU A CA 1
ATOM 545 C C . GLU A 1 74 ? -16.497 -4.105 21.760 1.00 78.00 74 GLU A C 1
ATOM 547 O O . GLU A 1 74 ? -16.939 -4.525 22.829 1.00 78.00 74 GLU A O 1
ATOM 552 N N . LEU A 1 75 ? -16.134 -2.833 21.588 1.00 79.12 75 LEU A N 1
ATOM 553 C CA . LEU A 1 75 ? -16.214 -1.834 22.641 1.00 79.12 75 LEU A CA 1
ATOM 554 C C . LEU A 1 75 ? -17.664 -1.539 23.038 1.00 79.12 75 LEU A C 1
ATOM 556 O O . LEU A 1 75 ? -17.949 -1.434 24.230 1.00 79.12 75 LEU A O 1
ATOM 560 N N . THR A 1 76 ? -18.579 -1.437 22.071 1.00 80.44 76 THR A N 1
ATOM 561 C CA . THR A 1 76 ? -20.015 -1.276 22.349 1.00 80.44 76 THR A CA 1
ATOM 562 C C . THR A 1 76 ? -20.545 -2.458 23.158 1.00 80.44 76 THR A C 1
ATOM 564 O O . THR A 1 76 ? -21.091 -2.252 24.240 1.00 80.44 76 THR A O 1
ATOM 567 N N . ALA A 1 77 ? -20.266 -3.692 22.726 1.00 83.44 77 ALA A N 1
ATOM 568 C CA . ALA A 1 77 ? -20.677 -4.891 23.457 1.00 83.44 77 ALA A CA 1
ATOM 569 C C . ALA A 1 77 ? -20.048 -4.973 24.864 1.00 83.44 77 ALA A C 1
ATOM 571 O O . ALA A 1 77 ? -20.690 -5.398 25.824 1.00 83.44 77 ALA A O 1
ATOM 572 N N . ALA A 1 78 ? -18.786 -4.561 25.021 1.00 78.31 78 ALA A N 1
ATOM 573 C CA . ALA A 1 78 ? -18.121 -4.528 26.322 1.00 78.31 78 ALA A CA 1
ATOM 574 C C . ALA A 1 78 ? -18.740 -3.486 27.268 1.00 78.31 78 ALA A C 1
ATOM 576 O O . ALA A 1 78 ? -18.852 -3.745 28.466 1.00 78.31 78 ALA A O 1
ATOM 577 N N . ARG A 1 79 ? -19.171 -2.334 26.742 1.00 83.50 79 ARG A N 1
ATOM 578 C CA . ARG A 1 79 ? -19.871 -1.293 27.509 1.00 83.50 79 ARG A CA 1
ATOM 579 C C . ARG A 1 79 ? -21.268 -1.732 27.934 1.00 83.50 79 ARG A C 1
ATOM 581 O O . ARG A 1 79 ? -21.640 -1.491 29.076 1.00 83.50 79 ARG A O 1
ATOM 588 N N . GLU A 1 80 ? -22.000 -2.423 27.066 1.00 90.06 80 GLU A N 1
ATOM 589 C CA . GLU A 1 80 ? -23.294 -3.028 27.411 1.00 90.06 80 GLU A CA 1
ATOM 590 C C . GLU A 1 80 ? -23.139 -4.048 28.544 1.00 90.06 80 GLU A C 1
ATOM 592 O O . GLU A 1 80 ? -23.835 -3.964 29.553 1.00 90.06 80 GLU A O 1
ATOM 597 N N . ARG A 1 81 ? -22.151 -4.949 28.444 1.00 86.38 81 ARG A N 1
ATOM 598 C CA . ARG A 1 81 ? -21.838 -5.901 29.524 1.00 86.38 81 ARG A CA 1
ATOM 599 C C . ARG A 1 81 ? -21.440 -5.201 30.818 1.00 86.38 81 ARG A C 1
ATOM 601 O O . ARG A 1 81 ? -21.856 -5.635 31.886 1.00 86.38 81 ARG A O 1
ATOM 608 N N . LEU A 1 82 ? -20.640 -4.135 30.742 1.00 86.88 82 LEU A N 1
ATOM 609 C CA . LEU A 1 82 ? -20.286 -3.343 31.918 1.00 86.88 82 LEU A CA 1
ATOM 610 C C . LEU A 1 82 ? -21.538 -2.740 32.565 1.00 86.88 82 LEU A C 1
ATOM 612 O O . LEU A 1 82 ? -21.653 -2.796 33.785 1.00 86.88 82 LEU A O 1
ATOM 616 N N . ALA A 1 83 ? -22.485 -2.219 31.782 1.00 88.62 83 ALA A N 1
ATOM 617 C CA . ALA A 1 83 ? -23.744 -1.692 32.303 1.00 88.62 83 ALA A CA 1
ATOM 618 C C . ALA A 1 83 ? -24.571 -2.774 33.020 1.00 88.62 83 ALA A C 1
ATOM 620 O O . ALA A 1 83 ? -25.033 -2.538 34.135 1.00 88.62 83 ALA A O 1
ATOM 621 N N . SER A 1 84 ? -24.680 -3.976 32.441 1.00 92.69 84 SER A N 1
ATOM 622 C CA . SER A 1 84 ? -25.341 -5.120 33.088 1.00 92.69 84 SER A CA 1
ATOM 623 C C . SER A 1 84 ? -24.662 -5.512 34.403 1.00 92.69 84 SER A C 1
ATOM 625 O O . SER A 1 84 ? -25.321 -5.593 35.434 1.00 92.69 84 SER A O 1
ATOM 627 N N . VAL A 1 85 ? -23.332 -5.663 34.403 1.00 88.38 85 VAL A N 1
ATOM 628 C CA . VAL A 1 85 ? -22.563 -5.989 35.618 1.00 88.38 85 VAL A CA 1
ATOM 629 C C . VAL A 1 85 ? -22.713 -4.894 36.675 1.00 88.38 85 VAL A C 1
ATOM 631 O O . VAL A 1 85 ? -22.840 -5.192 37.855 1.00 88.38 85 VAL A O 1
ATOM 634 N N . THR A 1 86 ? -22.741 -3.626 36.266 1.00 90.25 86 THR A N 1
ATOM 635 C CA . THR A 1 86 ? -22.942 -2.493 37.181 1.00 90.25 86 THR A CA 1
ATOM 636 C C . THR A 1 86 ? -24.309 -2.565 37.860 1.00 90.25 86 THR A C 1
ATOM 638 O O . THR A 1 86 ? -24.386 -2.321 39.062 1.00 90.25 86 THR A O 1
ATOM 641 N N . ALA A 1 87 ? -25.362 -2.925 37.118 1.00 92.81 87 ALA A N 1
ATOM 642 C CA . ALA A 1 87 ? -26.711 -3.089 37.657 1.00 92.81 87 ALA A CA 1
ATOM 643 C C . ALA A 1 87 ? -26.812 -4.272 38.637 1.00 92.81 87 ALA A C 1
ATOM 645 O O . ALA A 1 87 ? -27.482 -4.161 39.658 1.00 92.81 87 ALA A O 1
ATOM 646 N N . GLU A 1 88 ? -26.120 -5.380 38.364 1.00 90.88 88 GLU A N 1
ATOM 647 C CA . GLU A 1 88 ? -26.125 -6.570 39.228 1.00 90.88 88 GLU A CA 1
ATOM 648 C C . GLU A 1 88 ? -25.290 -6.390 40.501 1.00 90.88 88 GLU A C 1
ATOM 650 O O . GLU A 1 88 ? -25.658 -6.886 41.566 1.00 90.88 88 GLU A O 1
ATOM 655 N N . THR A 1 89 ? -24.154 -5.693 40.413 1.00 90.81 89 THR A N 1
ATOM 656 C CA . THR A 1 89 ? -23.205 -5.573 41.530 1.00 90.81 89 THR A CA 1
ATOM 657 C C . THR A 1 89 ? -23.234 -4.212 42.225 1.00 90.81 89 THR A C 1
ATOM 659 O O . THR A 1 89 ? -22.372 -3.928 43.065 1.00 90.81 89 THR A O 1
ATOM 662 N N . ASN A 1 90 ? -24.197 -3.351 41.874 1.00 90.56 90 ASN A N 1
ATOM 663 C CA . ASN A 1 90 ? -24.286 -1.956 42.319 1.00 90.56 90 ASN A CA 1
ATOM 664 C C . ASN A 1 90 ? -22.965 -1.186 42.124 1.00 90.56 90 ASN A C 1
ATOM 666 O O . ASN A 1 90 ? -22.547 -0.410 42.981 1.00 90.56 90 ASN A O 1
ATOM 670 N N . GLY A 1 91 ? -22.264 -1.453 41.017 1.00 85.62 91 GLY A N 1
ATOM 671 C CA . GLY A 1 91 ? -20.984 -0.814 40.697 1.00 85.62 91 GLY A CA 1
ATOM 672 C C . GLY A 1 91 ? -19.827 -1.196 41.625 1.00 85.62 91 GLY A C 1
ATOM 673 O O . GLY A 1 91 ? -18.870 -0.438 41.758 1.00 85.62 91 GLY A O 1
ATOM 674 N N . SER A 1 92 ? -19.899 -2.353 42.284 1.00 85.62 92 SER A N 1
ATOM 675 C CA . SER A 1 92 ? -18.876 -2.803 43.231 1.00 85.62 92 SER A CA 1
ATOM 676 C C . SER A 1 92 ? -18.430 -4.246 42.973 1.00 85.62 92 SER A C 1
ATOM 678 O O . SER A 1 92 ? -19.064 -5.000 42.233 1.00 85.62 92 SER A O 1
ATOM 680 N N . GLY A 1 93 ? -17.302 -4.641 43.563 1.00 92.00 93 GLY A N 1
ATOM 681 C CA . GLY A 1 93 ? -16.804 -6.014 43.518 1.00 92.00 93 GLY A CA 1
ATOM 682 C C . GLY A 1 93 ? -15.972 -6.376 42.283 1.00 92.00 93 GLY A C 1
ATOM 683 O O . GLY A 1 93 ? -15.848 -5.640 41.304 1.00 92.00 93 GLY A O 1
ATOM 684 N N . ARG A 1 94 ? -15.385 -7.577 42.336 1.00 92.06 94 ARG A N 1
ATOM 685 C CA . ARG A 1 94 ? -14.370 -8.036 41.369 1.00 92.06 94 ARG A CA 1
ATOM 686 C C . ARG A 1 94 ? -14.884 -8.128 39.929 1.00 92.06 94 ARG A C 1
ATOM 688 O O . ARG A 1 94 ? -14.101 -7.970 38.996 1.00 92.06 94 ARG A O 1
ATOM 695 N N . ALA A 1 95 ? -16.169 -8.426 39.733 1.00 83.38 95 ALA A N 1
ATOM 696 C CA . ALA A 1 95 ? -16.760 -8.524 38.398 1.00 83.38 95 ALA A CA 1
ATOM 697 C C . ALA A 1 95 ? -16.831 -7.150 37.712 1.00 83.38 95 ALA A C 1
ATOM 699 O O . ALA A 1 95 ? -16.409 -7.021 36.562 1.00 83.38 95 ALA A O 1
ATOM 700 N N . PHE A 1 96 ? -17.270 -6.121 38.443 1.00 88.12 96 PHE A N 1
ATOM 701 C CA . PHE A 1 96 ? -17.311 -4.740 37.966 1.00 88.12 96 PHE A CA 1
ATOM 702 C C . PHE A 1 96 ? -15.911 -4.192 37.667 1.00 88.12 96 PHE A C 1
ATOM 704 O O . PHE A 1 96 ? -15.682 -3.630 36.594 1.00 88.12 96 PHE A O 1
ATOM 711 N N . GLU A 1 97 ? -14.943 -4.426 38.560 1.00 90.81 97 GLU A N 1
ATOM 712 C CA . GLU A 1 97 ? -13.547 -4.021 38.340 1.00 90.81 97 GLU A CA 1
ATOM 713 C C . GLU A 1 97 ? -12.968 -4.646 37.063 1.00 90.81 97 GLU A C 1
ATOM 715 O O . GLU A 1 97 ? -12.375 -3.946 36.239 1.00 90.81 97 GLU A O 1
ATOM 720 N N . ARG A 1 98 ? -13.181 -5.952 36.849 1.00 86.88 98 ARG A N 1
ATOM 721 C CA . ARG A 1 98 ? -12.718 -6.654 35.640 1.00 86.88 98 ARG A CA 1
ATOM 722 C C . ARG A 1 98 ? -13.381 -6.121 34.372 1.00 86.88 98 ARG A C 1
ATOM 724 O O . ARG A 1 98 ? -12.689 -5.911 33.377 1.00 86.88 98 ARG A O 1
ATOM 731 N N . ALA A 1 99 ? -14.693 -5.886 34.399 1.00 78.06 99 ALA A N 1
ATOM 732 C CA . ALA A 1 99 ? -15.421 -5.329 33.261 1.00 78.06 99 ALA A CA 1
ATOM 733 C C . ALA A 1 99 ? -14.925 -3.911 32.919 1.00 78.06 99 ALA A C 1
ATOM 735 O O . ALA A 1 99 ? -14.660 -3.611 31.754 1.00 78.06 99 ALA A O 1
ATOM 736 N N . THR A 1 100 ? -14.688 -3.078 33.936 1.00 84.56 100 THR A N 1
ATOM 737 C CA . THR A 1 100 ? -14.144 -1.721 33.778 1.00 84.56 100 THR A CA 1
ATOM 738 C C . THR A 1 100 ? -12.736 -1.749 33.182 1.00 84.56 100 THR A C 1
ATOM 740 O O . THR A 1 100 ? -12.446 -1.042 32.214 1.00 84.56 100 THR A O 1
ATOM 743 N N . GLN A 1 101 ? -11.856 -2.614 33.699 1.00 88.62 101 GLN A N 1
ATOM 744 C CA . GLN A 1 101 ? -10.503 -2.789 33.163 1.00 88.62 101 GLN A CA 1
ATOM 745 C C . GLN A 1 101 ? -10.514 -3.281 31.711 1.00 88.62 101 GLN A C 1
ATOM 747 O O . GLN A 1 101 ? -9.687 -2.841 30.906 1.00 88.62 101 GLN A O 1
ATOM 752 N N . HIS A 1 102 ? -11.449 -4.167 31.362 1.00 78.75 102 HIS A N 1
ATOM 753 C CA . HIS A 1 102 ? -11.602 -4.675 30.004 1.00 78.75 102 HIS A CA 1
ATOM 754 C C . HIS A 1 102 ? -12.026 -3.573 29.024 1.00 78.75 102 HIS A C 1
ATOM 756 O O . HIS A 1 102 ? -11.388 -3.415 27.982 1.00 78.75 102 HIS A O 1
ATOM 762 N N . VAL A 1 103 ? -13.022 -2.752 29.381 1.00 80.56 103 VAL A N 1
ATOM 763 C CA . VAL A 1 103 ? -13.433 -1.589 28.575 1.00 80.56 103 VAL A CA 1
ATOM 764 C C . VAL A 1 103 ? -12.265 -0.615 28.400 1.00 80.56 103 VAL A C 1
ATOM 766 O O . VAL A 1 103 ? -11.906 -0.296 27.267 1.00 80.56 103 VAL A O 1
ATOM 769 N N . ALA A 1 104 ? -11.583 -0.234 29.484 1.00 82.81 104 ALA A N 1
ATOM 770 C CA . ALA A 1 104 ? -10.428 0.666 29.418 1.00 82.81 104 ALA A CA 1
ATOM 771 C C . ALA A 1 104 ? -9.284 0.103 28.548 1.00 82.81 104 ALA A C 1
ATOM 773 O O . ALA A 1 104 ? -8.564 0.837 27.865 1.00 82.81 104 ALA A O 1
ATOM 774 N N . HIS A 1 105 ? -9.089 -1.219 28.549 1.00 81.62 105 HIS A N 1
ATOM 775 C CA . HIS A 1 105 ? -8.132 -1.879 27.666 1.00 81.62 105 HIS A CA 1
ATOM 776 C C . HIS A 1 105 ? -8.532 -1.763 26.186 1.00 81.62 105 HIS A C 1
ATOM 778 O O . HIS A 1 105 ? -7.682 -1.425 25.355 1.00 81.62 105 HIS A O 1
ATOM 784 N N . LEU A 1 106 ? -9.804 -2.004 25.857 1.00 74.19 106 LEU A N 1
ATOM 785 C CA . LEU A 1 106 ? -10.318 -1.876 24.492 1.00 74.19 106 LEU A CA 1
ATOM 786 C C . LEU A 1 106 ? -10.240 -0.429 23.986 1.00 74.19 106 LEU A C 1
ATOM 788 O O . LEU A 1 106 ? -9.782 -0.213 22.865 1.00 74.19 106 LEU A O 1
ATOM 792 N N . GLU A 1 107 ? -10.562 0.563 24.818 1.00 79.19 107 GLU A N 1
ATOM 793 C CA . GLU A 1 107 ? -10.442 1.989 24.473 1.00 79.19 107 GLU A CA 1
ATOM 794 C C . GLU A 1 107 ? -9.000 2.381 24.137 1.00 79.19 107 GLU A C 1
ATOM 796 O O . GLU A 1 107 ? -8.739 3.044 23.129 1.00 79.19 107 GLU A O 1
ATOM 801 N N . ARG A 1 108 ? -8.022 1.911 24.925 1.00 81.75 108 ARG A N 1
ATOM 802 C CA . ARG A 1 108 ? -6.598 2.141 24.628 1.00 81.75 108 ARG A CA 1
ATOM 803 C C . ARG A 1 108 ? -6.183 1.520 23.294 1.00 81.75 108 ARG A C 1
ATOM 805 O O . ARG A 1 108 ? -5.475 2.166 22.515 1.00 81.75 108 ARG A O 1
ATOM 812 N N . ARG A 1 109 ? -6.625 0.290 23.007 1.00 76.12 109 ARG A N 1
ATOM 813 C CA . ARG A 1 109 ? -6.341 -0.395 21.731 1.00 76.12 109 ARG A CA 1
ATOM 814 C C . ARG A 1 109 ? -6.977 0.325 20.548 1.00 76.12 109 ARG A C 1
ATOM 816 O O . ARG A 1 109 ? -6.304 0.547 19.542 1.00 76.12 109 ARG A O 1
ATOM 823 N N . GLN A 1 110 ? -8.232 0.734 20.685 1.00 82.50 110 GLN A N 1
ATOM 824 C CA . GLN A 1 110 ? -8.963 1.511 19.691 1.00 82.50 110 GLN A CA 1
ATOM 825 C C . GLN A 1 110 ? -8.250 2.842 19.412 1.00 82.50 110 GLN A C 1
ATOM 827 O O . GLN A 1 110 ? -7.961 3.146 18.258 1.00 82.50 110 GLN A O 1
ATOM 832 N N . ALA A 1 111 ? -7.876 3.604 20.444 1.00 76.12 111 ALA A N 1
ATOM 833 C CA . ALA A 1 111 ? -7.163 4.872 20.288 1.00 76.12 111 ALA A CA 1
ATOM 834 C C . ALA A 1 111 ? -5.809 4.703 19.575 1.00 76.12 111 ALA A C 1
ATOM 836 O O . ALA A 1 111 ? -5.471 5.481 18.678 1.00 76.12 111 ALA A O 1
ATOM 837 N N . ALA A 1 112 ? -5.042 3.667 19.925 1.00 76.88 112 ALA A N 1
ATOM 838 C CA . ALA A 1 112 ? -3.782 3.354 19.254 1.00 76.88 112 ALA A CA 1
ATOM 839 C C . ALA A 1 112 ? -3.990 2.990 17.774 1.00 76.88 112 ALA A C 1
ATOM 841 O O . ALA A 1 112 ? -3.289 3.508 16.899 1.00 76.88 112 ALA A O 1
ATOM 842 N N . LEU A 1 113 ? -4.983 2.146 17.477 1.00 77.31 113 LEU A N 1
ATOM 843 C CA . LEU A 1 113 ? -5.291 1.739 16.109 1.00 77.31 113 LEU A CA 1
ATOM 844 C C . LEU A 1 113 ? -5.846 2.905 15.274 1.00 77.31 113 LEU A C 1
ATOM 846 O O . LEU A 1 113 ? -5.522 3.004 14.089 1.00 77.31 113 LEU A O 1
ATOM 850 N N . ARG A 1 114 ? -6.609 3.824 15.881 1.00 78.69 114 ARG A N 1
ATOM 851 C CA . ARG A 1 114 ? -7.108 5.050 15.235 1.00 78.69 114 ARG A CA 1
ATOM 852 C C . ARG A 1 114 ? -5.949 5.940 14.812 1.00 78.69 114 ARG A C 1
ATOM 854 O O . ARG A 1 114 ? -5.843 6.254 13.631 1.00 78.69 114 ARG A O 1
ATOM 861 N N . ARG A 1 115 ? -5.022 6.241 15.730 1.00 79.81 115 ARG A N 1
ATOM 862 C CA . ARG A 1 115 ? -3.810 7.025 15.423 1.00 79.81 115 ARG A CA 1
ATOM 863 C C . ARG A 1 115 ? -2.983 6.400 14.301 1.00 79.81 115 ARG A C 1
ATOM 865 O O . ARG A 1 115 ? -2.562 7.096 13.381 1.00 79.81 115 ARG A O 1
ATOM 872 N N . ARG A 1 116 ? -2.782 5.078 14.344 1.00 76.25 116 ARG A N 1
ATOM 873 C CA . ARG A 1 116 ? -2.055 4.352 13.292 1.00 76.25 116 ARG A CA 1
ATOM 874 C C . ARG A 1 116 ? -2.766 4.442 11.945 1.00 76.25 116 ARG A C 1
ATOM 876 O O . ARG A 1 116 ? -2.118 4.665 10.928 1.00 76.25 116 ARG A O 1
ATOM 883 N N . THR A 1 117 ? -4.083 4.259 11.932 1.00 78.06 117 THR A N 1
ATOM 884 C CA . THR A 1 117 ? -4.878 4.321 10.700 1.00 78.06 117 THR A CA 1
ATOM 885 C C . THR A 1 117 ? -4.842 5.715 10.096 1.00 78.06 117 THR A C 1
ATOM 887 O O . THR A 1 117 ? -4.670 5.828 8.887 1.00 78.06 117 THR A O 1
ATOM 890 N N . GLU A 1 118 ? -4.928 6.756 10.922 1.00 82.81 118 GLU A N 1
ATOM 891 C CA . GLU A 1 118 ? -4.854 8.143 10.468 1.00 82.81 118 GLU A CA 1
ATOM 892 C C . GLU A 1 118 ? -3.490 8.463 9.854 1.00 82.81 118 GLU A C 1
ATOM 894 O O . GLU A 1 118 ? -3.413 8.887 8.706 1.00 82.81 118 GLU A O 1
ATOM 899 N N . SER A 1 119 ? -2.401 8.118 10.546 1.00 76.44 119 SER A N 1
ATOM 900 C CA . SER A 1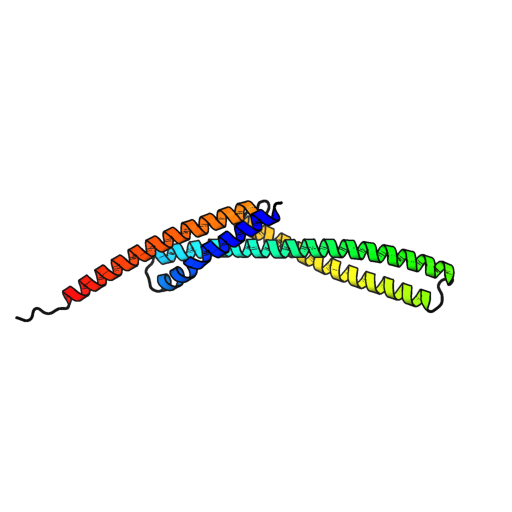 119 ? -1.046 8.264 10.003 1.00 76.44 119 SER A CA 1
ATOM 901 C C . SER A 1 119 ? -0.874 7.546 8.656 1.00 76.44 119 SER A C 1
ATOM 903 O O . SER A 1 119 ? -0.281 8.094 7.725 1.00 76.44 119 SER A O 1
ATOM 905 N N . MET A 1 120 ? -1.436 6.340 8.518 1.00 78.31 120 MET A N 1
ATOM 906 C CA . MET A 1 120 ? -1.396 5.593 7.261 1.00 78.31 120 MET A CA 1
ATOM 907 C C . MET A 1 120 ? -2.257 6.217 6.161 1.00 78.31 120 MET A C 1
ATOM 909 O O . MET A 1 120 ? -1.867 6.144 4.995 1.00 78.31 120 MET A O 1
ATOM 913 N N . ARG A 1 121 ? -3.400 6.829 6.496 1.00 83.44 121 ARG A N 1
ATOM 914 C CA . ARG A 1 121 ? -4.220 7.592 5.542 1.00 83.44 121 ARG A CA 1
ATOM 915 C C . ARG A 1 121 ? -3.447 8.791 5.026 1.00 83.44 121 ARG A C 1
ATOM 917 O O . ARG A 1 121 ? -3.200 8.840 3.830 1.00 83.44 121 ARG A O 1
ATOM 924 N N . THR A 1 122 ? -2.915 9.629 5.915 1.00 84.88 122 THR A N 1
ATOM 925 C CA . THR A 1 122 ? -2.101 10.786 5.522 1.00 84.88 122 THR A CA 1
ATOM 926 C C . THR A 1 122 ? -0.908 10.379 4.651 1.00 84.88 122 THR A C 1
ATOM 928 O O . THR A 1 122 ? -0.614 11.029 3.651 1.00 84.88 122 THR A O 1
ATOM 931 N N . ALA A 1 123 ? -0.219 9.285 4.993 1.00 77.06 123 ALA A N 1
ATOM 932 C CA . ALA A 1 123 ? 0.880 8.767 4.179 1.00 77.06 123 ALA A CA 1
ATOM 933 C C . ALA A 1 123 ? 0.405 8.271 2.803 1.00 77.06 123 ALA A C 1
ATOM 935 O O . ALA A 1 123 ? 1.083 8.494 1.801 1.00 77.06 123 ALA A O 1
ATOM 936 N N . THR A 1 124 ? -0.757 7.614 2.747 1.00 85.75 124 THR A N 1
ATOM 937 C CA . THR A 1 124 ? -1.360 7.153 1.488 1.00 85.75 124 THR A CA 1
ATOM 938 C C . THR A 1 124 ? -1.744 8.340 0.623 1.00 85.75 124 THR A C 1
ATOM 940 O O . THR A 1 124 ? -1.393 8.349 -0.549 1.00 85.75 124 THR A O 1
ATOM 943 N N . ASP A 1 125 ? -2.372 9.364 1.190 1.00 84.31 125 ASP A N 1
ATOM 944 C CA . ASP A 1 125 ? -2.810 10.546 0.451 1.00 84.31 125 ASP A CA 1
ATOM 945 C C . ASP A 1 125 ? -1.616 11.311 -0.131 1.00 84.31 125 ASP A C 1
ATOM 947 O O . ASP A 1 125 ? -1.611 11.610 -1.322 1.00 84.31 125 ASP A O 1
ATOM 951 N N . ARG A 1 126 ? -0.541 11.502 0.649 1.00 85.38 126 ARG A N 1
ATOM 952 C CA . ARG A 1 126 ? 0.715 12.099 0.154 1.00 85.38 126 ARG A CA 1
ATOM 953 C C . ARG A 1 126 ? 1.354 11.290 -0.973 1.00 85.38 126 ARG A C 1
ATOM 955 O O . ARG A 1 126 ? 1.821 11.866 -1.948 1.00 85.38 126 ARG A O 1
ATOM 962 N N . MET A 1 127 ? 1.376 9.958 -0.862 1.00 84.19 127 MET A N 1
ATOM 963 C CA . MET A 1 127 ? 1.864 9.108 -1.956 1.00 84.19 127 MET A CA 1
ATOM 964 C C . MET A 1 127 ? 0.958 9.192 -3.189 1.00 84.19 127 MET A C 1
ATOM 966 O O . MET A 1 127 ? 1.451 9.145 -4.311 1.00 84.19 127 MET A O 1
ATOM 970 N N . GLY A 1 128 ? -0.353 9.330 -2.991 1.00 84.62 128 GLY A N 1
ATOM 971 C CA . GLY A 1 128 ? -1.312 9.547 -4.068 1.00 84.62 128 GLY A CA 1
ATOM 972 C C . GLY A 1 128 ? -1.089 10.876 -4.788 1.00 84.62 128 GLY A C 1
ATOM 973 O O . GLY A 1 128 ? -1.144 10.907 -6.013 1.00 84.62 128 GLY A O 1
ATOM 974 N N . GLU A 1 129 ? -0.797 11.949 -4.048 1.00 85.50 129 GLU A N 1
ATOM 975 C CA . GLU A 1 129 ? -0.400 13.261 -4.581 1.00 85.50 129 GLU A CA 1
ATOM 976 C C . GLU A 1 129 ? 0.853 13.141 -5.454 1.00 85.50 129 GLU A C 1
ATOM 978 O O . GLU A 1 129 ? 0.804 13.449 -6.640 1.00 85.50 129 GLU A O 1
ATOM 983 N N . ALA A 1 130 ? 1.932 12.578 -4.902 1.00 82.88 130 ALA A N 1
ATOM 984 C CA . ALA A 1 130 ? 3.209 12.436 -5.599 1.00 82.88 130 ALA A CA 1
ATOM 985 C C . ALA A 1 130 ? 3.096 11.580 -6.873 1.00 82.88 130 ALA A C 1
ATOM 987 O O . ALA A 1 130 ? 3.717 11.875 -7.892 1.00 82.88 130 ALA A O 1
ATOM 988 N N . LEU A 1 131 ? 2.275 10.524 -6.843 1.00 85.50 131 LEU A N 1
ATOM 989 C CA . LEU A 1 131 ? 1.992 9.713 -8.028 1.00 85.50 131 LEU A CA 1
ATOM 990 C C . LEU A 1 131 ? 1.218 10.501 -9.091 1.00 85.50 131 LEU A C 1
ATOM 992 O O . LEU A 1 131 ? 1.537 10.383 -10.272 1.00 85.50 131 LEU A O 1
ATOM 996 N N . ARG A 1 132 ? 0.245 11.326 -8.689 1.00 84.88 132 ARG A N 1
ATOM 997 C CA . ARG A 1 132 ? -0.497 12.198 -9.613 1.00 84.88 132 ARG A CA 1
ATOM 998 C C . ARG A 1 132 ? 0.400 13.268 -10.230 1.00 84.88 132 ARG A C 1
ATOM 1000 O O . ARG A 1 132 ? 0.314 13.487 -11.433 1.00 84.88 132 ARG A O 1
ATOM 1007 N N . GLU A 1 133 ? 1.291 13.874 -9.447 1.00 84.50 133 GLU A N 1
ATOM 1008 C CA . GLU A 1 133 ? 2.311 14.814 -9.938 1.00 84.50 133 GLU A CA 1
ATOM 1009 C C . GLU A 1 133 ? 3.271 14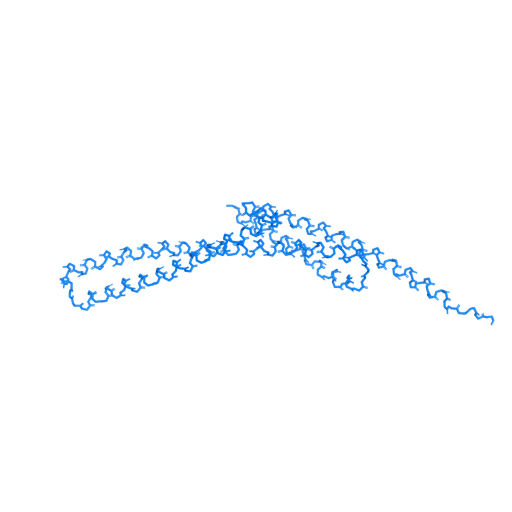.149 -10.933 1.00 84.50 133 GLU A C 1
ATOM 1011 O O . GLU A 1 133 ? 3.647 14.748 -11.939 1.00 84.50 133 GLU A O 1
ATOM 1016 N N . ALA A 1 134 ? 3.611 12.877 -10.708 1.00 81.00 134 ALA A N 1
ATOM 1017 C CA . ALA A 1 134 ? 4.381 12.063 -11.645 1.00 81.00 134 ALA A CA 1
ATOM 1018 C C . ALA A 1 134 ? 3.574 11.600 -12.881 1.00 81.00 134 ALA A C 1
ATOM 1020 O O . ALA A 1 134 ? 4.100 10.851 -13.706 1.00 81.00 134 ALA A O 1
ATOM 1021 N N . GLY A 1 135 ? 2.310 12.020 -13.017 1.00 81.94 135 GLY A N 1
ATOM 1022 C CA . GLY A 1 135 ? 1.430 11.687 -14.140 1.00 81.94 135 GLY A CA 1
ATOM 1023 C C . GLY A 1 135 ? 0.787 10.298 -14.066 1.00 81.94 135 GLY A C 1
ATOM 1024 O O . GLY A 1 135 ? 0.240 9.830 -15.061 1.00 81.94 135 GLY A O 1
ATOM 1025 N N . VAL A 1 136 ? 0.846 9.622 -12.915 1.00 81.56 136 VAL A N 1
ATOM 1026 C CA . VAL A 1 136 ? 0.243 8.299 -12.702 1.00 81.56 136 VAL A CA 1
ATOM 1027 C C . VAL A 1 136 ? -1.171 8.456 -12.142 1.00 81.56 136 VAL A C 1
ATOM 1029 O O . VAL A 1 136 ? -1.367 8.955 -11.031 1.00 81.56 136 VAL A O 1
ATOM 1032 N N . ASP A 1 137 ? -2.174 7.974 -12.880 1.00 80.31 137 ASP A N 1
ATOM 1033 C CA . ASP A 1 137 ? -3.559 7.963 -12.399 1.00 80.31 137 ASP A CA 1
ATOM 1034 C C . ASP A 1 137 ? -3.776 6.862 -11.340 1.00 80.31 137 ASP A C 1
ATOM 1036 O O . ASP A 1 137 ? -3.831 5.657 -11.608 1.00 80.31 137 ASP A O 1
ATOM 1040 N N . THR A 1 138 ? -3.931 7.296 -10.089 1.00 79.81 138 THR A N 1
ATOM 1041 C CA . THR A 1 138 ? -4.159 6.428 -8.926 1.00 79.81 138 THR A CA 1
ATOM 1042 C C . THR A 1 138 ? -5.619 5.992 -8.757 1.00 79.81 138 THR A C 1
ATOM 1044 O O . THR A 1 138 ? -5.890 5.035 -8.016 1.00 79.81 138 THR A O 1
ATOM 1047 N N . ASN A 1 139 ? -6.568 6.635 -9.451 1.00 79.88 139 ASN A N 1
ATOM 1048 C CA . ASN A 1 139 ? -7.987 6.269 -9.438 1.00 79.88 139 ASN A CA 1
ATOM 1049 C C . ASN A 1 139 ? -8.252 5.050 -10.322 1.00 79.88 139 ASN A C 1
ATOM 1051 O O . ASN A 1 139 ? -9.053 4.188 -9.954 1.00 79.88 139 ASN A O 1
ATOM 1055 N N . ASN A 1 140 ? -7.514 4.931 -11.429 1.00 78.44 140 ASN A N 1
ATOM 1056 C CA . ASN A 1 140 ? -7.557 3.783 -12.329 1.00 78.44 140 ASN A CA 1
ATOM 1057 C C . ASN A 1 140 ? -6.251 2.974 -12.315 1.00 78.44 140 ASN A C 1
ATOM 1059 O O . ASN A 1 140 ? -5.768 2.510 -13.350 1.00 78.44 140 ASN A O 1
ATOM 1063 N N . ALA A 1 141 ? -5.705 2.745 -11.116 1.00 75.62 141 ALA A N 1
ATOM 1064 C CA . ALA A 1 141 ? -4.433 2.051 -10.908 1.00 75.62 141 ALA A CA 1
ATOM 1065 C C . ALA A 1 141 ? -4.318 0.704 -11.658 1.00 75.62 141 ALA A C 1
ATOM 1067 O O . ALA A 1 141 ? -3.226 0.306 -12.042 1.00 75.62 141 ALA A O 1
ATOM 1068 N N . GLY A 1 142 ? -5.433 -0.004 -11.891 1.00 75.81 142 GLY A N 1
ATOM 1069 C CA . GLY A 1 142 ? -5.472 -1.248 -12.675 1.00 75.81 142 GLY A CA 1
ATOM 1070 C C . GLY A 1 142 ? -5.281 -1.072 -14.180 1.00 75.81 142 GLY A C 1
ATOM 1071 O O . GLY A 1 142 ? -4.686 -1.935 -14.825 1.00 75.81 142 GLY A O 1
ATOM 1072 N N . ALA A 1 143 ? -5.796 0.006 -14.770 1.00 81.56 143 ALA A N 1
ATOM 1073 C CA . ALA A 1 143 ? -5.510 0.331 -16.164 1.00 81.56 143 ALA A CA 1
ATOM 1074 C C . ALA A 1 143 ? -4.109 0.932 -16.304 1.00 81.56 143 ALA A C 1
ATOM 1076 O O . ALA A 1 143 ? -3.383 0.537 -17.211 1.00 81.56 143 ALA A O 1
ATOM 1077 N N . GLU A 1 144 ? -3.700 1.794 -15.370 1.00 81.75 144 GLU A N 1
ATOM 1078 C CA . GLU A 1 144 ? -2.363 2.391 -15.387 1.00 81.75 144 GLU A CA 1
ATOM 1079 C C . GLU A 1 144 ? -1.250 1.370 -15.176 1.00 81.75 144 GLU A C 1
ATOM 1081 O O . GLU A 1 144 ? -0.263 1.391 -15.901 1.00 81.75 144 GLU A O 1
ATOM 1086 N N . ALA A 1 145 ? -1.427 0.395 -14.282 1.00 79.00 145 ALA A N 1
ATOM 1087 C CA . ALA A 1 145 ? -0.477 -0.708 -14.144 1.00 79.00 145 ALA A CA 1
ATOM 1088 C C . ALA A 1 145 ? -0.319 -1.499 -15.454 1.00 79.00 145 ALA A C 1
ATOM 1090 O O . ALA A 1 145 ? 0.792 -1.876 -15.813 1.00 79.00 145 ALA A O 1
ATOM 1091 N N . ARG A 1 146 ? -1.408 -1.722 -16.205 1.00 82.69 146 ARG A N 1
ATOM 1092 C CA . ARG A 1 146 ? -1.342 -2.392 -17.517 1.00 82.69 146 ARG A CA 1
ATOM 1093 C C . ARG A 1 146 ? -0.638 -1.530 -18.560 1.00 82.69 146 ARG A C 1
ATOM 1095 O O . ARG A 1 146 ? 0.224 -2.037 -19.267 1.00 82.69 146 ARG A O 1
ATOM 1102 N N . ARG A 1 147 ? -0.958 -0.233 -18.619 1.00 84.62 147 ARG A N 1
ATOM 1103 C CA . ARG A 1 147 ? -0.282 0.729 -19.504 1.00 84.62 147 ARG A CA 1
ATOM 1104 C C . ARG A 1 147 ? 1.220 0.777 -19.224 1.00 84.62 147 ARG A C 1
ATOM 1106 O O . ARG A 1 147 ? 2.004 0.614 -20.153 1.00 84.62 147 ARG A O 1
ATOM 1113 N N . LEU A 1 148 ? 1.607 0.882 -17.951 1.00 83.38 148 LEU A N 1
ATOM 1114 C CA . LEU A 1 148 ? 3.001 0.831 -17.506 1.00 83.38 148 LEU A CA 1
ATOM 1115 C C . LEU A 1 148 ? 3.667 -0.500 -17.871 1.00 83.38 148 LEU A C 1
ATOM 1117 O O . LEU A 1 148 ? 4.788 -0.485 -18.370 1.00 83.38 148 LEU A O 1
ATOM 1121 N N . ALA A 1 149 ? 2.992 -1.641 -17.690 1.00 82.25 149 ALA A N 1
ATOM 1122 C CA . ALA A 1 149 ? 3.508 -2.946 -18.114 1.00 82.25 149 ALA A CA 1
ATOM 1123 C C . ALA A 1 149 ? 3.813 -2.969 -19.618 1.00 82.25 149 ALA A C 1
ATOM 1125 O O . ALA A 1 149 ? 4.892 -3.393 -20.038 1.00 82.25 149 ALA A O 1
ATOM 1126 N N . ASP A 1 150 ? 2.877 -2.473 -20.426 1.00 85.56 150 ASP A N 1
ATOM 1127 C CA . ASP A 1 150 ? 3.014 -2.412 -21.875 1.00 85.56 150 ASP A CA 1
ATOM 1128 C C . ASP A 1 150 ? 4.127 -1.448 -22.303 1.00 85.56 150 ASP A C 1
ATOM 1130 O O . ASP A 1 150 ? 4.888 -1.756 -23.225 1.00 85.56 150 ASP A O 1
ATOM 1134 N N . ASP A 1 151 ? 4.253 -0.300 -21.635 1.00 83.25 151 ASP A N 1
ATOM 1135 C CA . ASP A 1 151 ? 5.314 0.679 -21.874 1.00 83.25 151 ASP A CA 1
ATOM 1136 C C . ASP A 1 15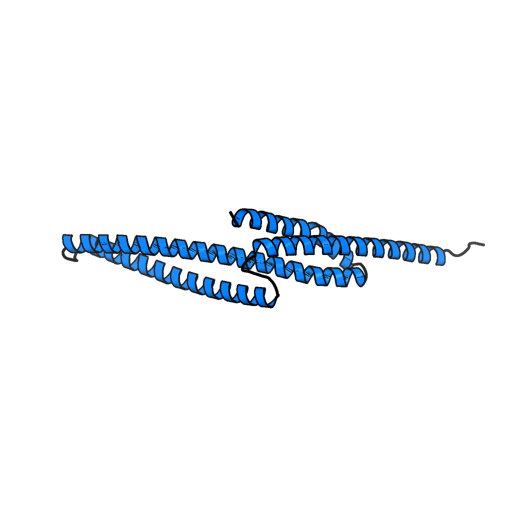1 ? 6.688 0.133 -21.506 1.00 83.25 151 ASP A C 1
ATOM 1138 O O . ASP A 1 151 ? 7.614 0.226 -22.317 1.00 83.25 151 ASP A O 1
ATOM 1142 N N . ILE A 1 152 ? 6.811 -0.517 -20.347 1.00 80.50 152 ILE A N 1
ATOM 1143 C CA . ILE A 1 152 ? 8.026 -1.219 -19.930 1.00 80.50 152 ILE A CA 1
ATOM 1144 C C . ILE A 1 152 ? 8.360 -2.299 -20.957 1.00 80.50 152 ILE A C 1
ATOM 1146 O O . ILE A 1 152 ? 9.486 -2.340 -21.450 1.00 80.50 152 ILE A O 1
ATOM 1150 N N . ALA A 1 153 ? 7.401 -3.128 -21.373 1.00 79.19 153 ALA A N 1
ATOM 1151 C CA . ALA A 1 153 ? 7.633 -4.183 -22.357 1.00 79.19 153 ALA A CA 1
ATOM 1152 C C . ALA A 1 153 ? 8.047 -3.621 -23.732 1.00 79.19 153 ALA A C 1
ATOM 1154 O O . ALA A 1 153 ? 8.958 -4.147 -24.380 1.00 79.19 153 ALA A O 1
ATOM 1155 N N . ARG A 1 154 ? 7.422 -2.528 -24.191 1.00 82.56 154 ARG A N 1
ATOM 1156 C CA . ARG A 1 154 ? 7.802 -1.822 -25.428 1.00 82.56 154 ARG A CA 1
ATOM 1157 C C . ARG A 1 154 ? 9.216 -1.262 -25.334 1.00 82.56 154 ARG A C 1
ATOM 1159 O O . ARG A 1 154 ? 10.024 -1.480 -26.239 1.00 82.56 154 ARG A O 1
ATOM 1166 N N . ALA A 1 155 ? 9.520 -0.554 -24.255 1.00 77.62 155 ALA A N 1
ATOM 1167 C CA . ALA A 1 155 ? 10.824 0.048 -24.039 1.00 77.62 155 ALA A CA 1
ATOM 1168 C C . ALA A 1 155 ? 11.917 -1.021 -23.846 1.00 77.62 155 ALA A C 1
ATOM 1170 O O . ALA A 1 155 ? 13.011 -0.864 -24.384 1.00 77.62 155 ALA A O 1
ATOM 1171 N N . THR A 1 156 ? 11.589 -2.169 -23.244 1.00 77.75 156 THR A N 1
ATOM 1172 C CA . THR A 1 156 ? 12.444 -3.367 -23.182 1.00 77.75 156 THR A CA 1
ATOM 1173 C C . THR A 1 156 ? 12.823 -3.875 -24.557 1.00 77.75 156 THR A C 1
ATOM 1175 O O . THR A 1 156 ? 14.001 -4.065 -24.854 1.00 77.75 156 THR A O 1
ATOM 1178 N N . ARG A 1 157 ? 11.832 -4.083 -25.431 1.00 82.69 157 ARG A N 1
ATOM 1179 C CA . ARG A 1 157 ? 12.085 -4.563 -26.795 1.00 82.69 157 ARG A CA 1
ATOM 1180 C C . ARG A 1 157 ? 12.984 -3.599 -27.567 1.00 82.69 157 ARG A C 1
ATOM 1182 O O . ARG A 1 157 ? 13.901 -4.047 -28.251 1.00 82.69 157 ARG A O 1
ATOM 1189 N N . ARG A 1 158 ? 12.761 -2.289 -27.417 1.00 77.69 158 ARG A N 1
ATOM 1190 C CA . ARG A 1 158 ? 13.600 -1.248 -28.033 1.00 77.69 158 ARG A CA 1
ATOM 1191 C C . ARG A 1 158 ? 15.028 -1.269 -27.487 1.00 77.69 158 ARG A C 1
ATOM 1193 O O . ARG A 1 158 ? 15.962 -1.282 -28.280 1.00 77.69 158 ARG A O 1
ATOM 1200 N N . ALA A 1 159 ? 15.203 -1.345 -26.168 1.00 72.94 159 ALA A N 1
ATOM 1201 C CA . ALA A 1 159 ? 16.522 -1.445 -25.542 1.00 72.94 159 ALA A CA 1
ATOM 1202 C C . ALA A 1 159 ? 17.282 -2.698 -26.013 1.00 72.94 159 ALA A C 1
ATOM 1204 O O . ALA A 1 159 ? 18.453 -2.611 -26.369 1.00 72.94 159 ALA A O 1
ATOM 1205 N N . ASN A 1 160 ? 16.598 -3.840 -26.123 1.00 74.44 160 ASN A N 1
ATOM 1206 C CA . ASN A 1 160 ? 17.179 -5.081 -26.641 1.00 74.44 160 ASN A CA 1
ATOM 1207 C C . ASN A 1 160 ? 17.609 -4.961 -28.106 1.00 74.44 160 ASN A C 1
ATOM 1209 O O . ASN A 1 160 ? 18.654 -5.486 -28.488 1.00 74.44 160 ASN A O 1
ATOM 1213 N N . ALA A 1 161 ? 16.810 -4.292 -28.938 1.00 77.19 161 ALA A N 1
ATOM 1214 C CA . ALA A 1 161 ? 17.158 -4.048 -30.333 1.00 77.19 161 ALA A CA 1
ATOM 1215 C C . ALA A 1 161 ? 18.399 -3.149 -30.448 1.00 77.19 161 ALA A C 1
ATOM 1217 O O . ALA A 1 161 ? 19.327 -3.493 -31.177 1.00 77.19 161 ALA A O 1
ATOM 1218 N N . LEU A 1 162 ? 18.453 -2.059 -29.675 1.00 74.19 162 LEU A N 1
ATOM 1219 C CA . LEU A 1 162 ? 19.606 -1.155 -29.628 1.00 74.19 162 LEU A CA 1
ATOM 1220 C C . LEU A 1 162 ? 20.875 -1.875 -29.158 1.00 74.19 162 LEU A C 1
ATOM 1222 O O . LEU A 1 162 ? 21.891 -1.816 -29.843 1.00 74.19 162 LEU A O 1
ATOM 1226 N N . ALA A 1 163 ? 20.792 -2.645 -28.072 1.00 69.94 163 ALA A N 1
ATOM 1227 C CA . ALA A 1 163 ? 21.901 -3.452 -27.563 1.00 69.94 163 ALA A CA 1
ATOM 1228 C C . ALA A 1 163 ? 22.450 -4.434 -28.616 1.00 69.94 163 ALA A C 1
ATOM 1230 O O . ALA A 1 163 ? 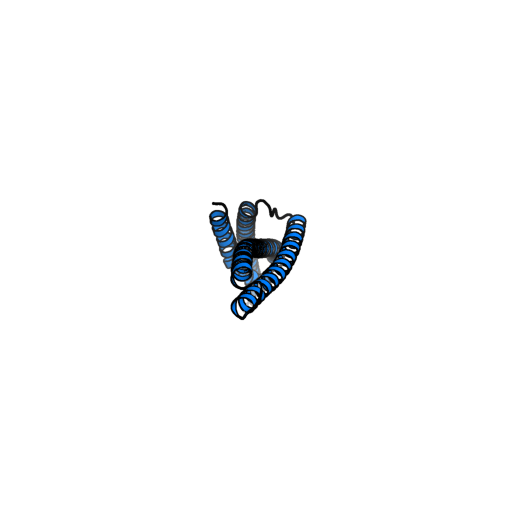23.660 -4.602 -28.761 1.00 69.94 163 ALA A O 1
ATOM 1231 N N . ARG A 1 164 ? 21.572 -5.074 -29.401 1.00 76.50 164 ARG A N 1
ATOM 1232 C CA . ARG A 1 164 ? 21.985 -5.972 -30.495 1.00 76.50 164 ARG A CA 1
ATOM 1233 C C . ARG A 1 164 ? 22.687 -5.227 -31.628 1.00 76.50 164 ARG A C 1
ATOM 1235 O O . ARG A 1 164 ? 23.650 -5.753 -32.187 1.00 76.50 164 ARG A O 1
ATOM 1242 N N . ILE A 1 165 ? 22.201 -4.036 -31.974 1.00 76.50 165 ILE A N 1
ATOM 1243 C CA . ILE A 1 165 ? 22.793 -3.176 -33.004 1.00 76.50 165 ILE A CA 1
ATOM 1244 C C . ILE A 1 165 ? 24.189 -2.721 -32.561 1.00 76.50 165 ILE A C 1
ATOM 1246 O O . ILE A 1 165 ? 25.149 -2.905 -33.307 1.00 76.50 165 ILE A O 1
ATOM 1250 N N . GLU A 1 166 ? 24.329 -2.226 -31.331 1.00 70.31 166 GLU A N 1
ATOM 1251 C CA . GLU A 1 166 ? 25.618 -1.819 -30.756 1.00 70.31 166 GLU A CA 1
ATOM 1252 C C . GLU A 1 166 ? 26.608 -2.994 -30.703 1.00 70.31 166 GLU A C 1
ATOM 1254 O O . GLU A 1 166 ? 27.727 -2.885 -31.203 1.00 70.31 166 GLU A O 1
ATOM 1259 N N . ALA A 1 167 ? 26.175 -4.172 -30.243 1.00 71.81 167 ALA A N 1
ATOM 1260 C CA . ALA A 1 167 ? 27.012 -5.373 -30.230 1.00 71.81 167 ALA A CA 1
ATOM 1261 C C . ALA A 1 167 ? 27.442 -5.843 -31.636 1.00 71.81 167 ALA A C 1
ATOM 1263 O O . ALA A 1 167 ? 28.473 -6.510 -31.793 1.00 71.81 167 ALA A O 1
ATOM 1264 N N . ARG A 1 168 ? 26.650 -5.547 -32.676 1.00 76.50 168 ARG A N 1
ATOM 1265 C CA . ARG A 1 168 ? 27.028 -5.798 -34.075 1.00 76.50 168 ARG A CA 1
ATOM 1266 C C . ARG A 1 168 ? 28.085 -4.796 -34.536 1.00 76.50 168 ARG A C 1
ATOM 1268 O O . ARG A 1 168 ? 29.083 -5.222 -35.113 1.00 76.50 168 ARG A O 1
ATOM 1275 N N . PHE A 1 169 ? 27.909 -3.509 -34.241 1.00 74.94 169 PHE A N 1
ATOM 1276 C CA . PHE A 1 169 ? 28.895 -2.477 -34.566 1.00 74.94 169 PHE A CA 1
ATOM 1277 C C . PHE A 1 169 ? 30.233 -2.707 -33.865 1.00 74.94 169 PHE A C 1
ATOM 1279 O O . PHE A 1 169 ? 31.269 -2.622 -34.515 1.00 74.94 169 PHE A O 1
ATOM 1286 N N . ASP A 1 170 ? 30.240 -3.095 -32.591 1.00 75.31 170 ASP A N 1
ATOM 1287 C CA . ASP A 1 170 ? 31.484 -3.399 -31.879 1.00 75.31 170 ASP A CA 1
ATOM 1288 C C . ASP A 1 170 ? 32.210 -4.621 -32.444 1.00 75.31 170 ASP A C 1
ATOM 1290 O O . ASP A 1 170 ? 33.439 -4.647 -32.486 1.00 75.31 170 ASP A O 1
ATOM 1294 N N . ARG A 1 171 ? 31.476 -5.636 -32.919 1.00 76.81 171 ARG A N 1
ATOM 1295 C CA . ARG A 1 171 ? 32.083 -6.768 -33.635 1.00 76.81 171 ARG A CA 1
ATOM 1296 C C . ARG A 1 171 ? 32.733 -6.325 -34.943 1.00 76.81 171 ARG A C 1
ATOM 1298 O O . ARG A 1 171 ? 33.874 -6.705 -35.185 1.00 76.81 171 ARG A O 1
ATOM 1305 N N . ILE A 1 172 ? 32.048 -5.499 -35.734 1.00 81.12 172 ILE A N 1
ATOM 1306 C CA . ILE A 1 172 ? 32.594 -4.940 -36.981 1.00 81.12 172 ILE A CA 1
ATOM 1307 C C . ILE A 1 172 ? 33.827 -4.077 -36.683 1.00 81.12 172 ILE A C 1
ATOM 1309 O O . ILE A 1 172 ? 34.861 -4.253 -37.318 1.00 81.12 172 ILE A O 1
ATOM 1313 N N . ARG A 1 173 ? 33.757 -3.207 -35.667 1.00 77.38 173 ARG A N 1
ATOM 1314 C CA . ARG A 1 173 ? 34.871 -2.352 -35.238 1.00 77.38 173 ARG A CA 1
ATOM 1315 C C . ARG A 1 173 ? 36.083 -3.174 -34.799 1.00 77.38 173 ARG A C 1
ATOM 1317 O O . ARG A 1 173 ? 37.195 -2.878 -35.220 1.00 77.38 173 ARG A O 1
ATOM 1324 N N . ARG A 1 174 ? 35.879 -4.226 -33.997 1.00 76.62 174 ARG A N 1
ATOM 1325 C CA . ARG A 1 174 ? 36.954 -5.141 -33.573 1.00 76.62 174 ARG A CA 1
ATOM 1326 C C . ARG A 1 174 ? 37.565 -5.905 -34.747 1.00 76.62 174 ARG A C 1
ATOM 1328 O O . ARG A 1 174 ? 38.784 -6.009 -34.810 1.00 76.62 174 ARG A O 1
ATOM 1335 N N . ALA A 1 175 ? 36.745 -6.399 -35.675 1.00 80.06 175 ALA A N 1
ATOM 1336 C CA . ALA A 1 175 ? 37.225 -7.091 -36.871 1.00 80.06 175 ALA A CA 1
ATOM 1337 C C . ALA A 1 175 ? 38.054 -6.161 -37.774 1.00 80.06 175 ALA A C 1
ATOM 1339 O O . ALA A 1 175 ? 39.148 -6.538 -38.183 1.00 80.06 175 ALA A O 1
ATOM 1340 N N . ALA A 1 176 ? 37.586 -4.928 -37.999 1.00 75.50 176 ALA A N 1
ATOM 1341 C CA . ALA A 1 176 ? 38.305 -3.915 -38.773 1.00 75.50 176 ALA A CA 1
ATOM 1342 C C . ALA A 1 176 ? 39.653 -3.531 -38.134 1.00 75.50 176 ALA A C 1
ATOM 1344 O O . ALA A 1 176 ? 40.652 -3.344 -38.827 1.00 75.50 176 ALA A O 1
ATOM 1345 N N . TRP A 1 177 ? 39.705 -3.447 -36.801 1.00 70.56 177 TRP A N 1
ATOM 1346 C CA . TRP A 1 177 ? 40.943 -3.156 -36.077 1.00 70.56 177 TRP A CA 1
ATOM 1347 C C . TRP A 1 177 ? 41.923 -4.341 -36.088 1.00 70.56 177 TRP A C 1
ATOM 1349 O O . TRP A 1 177 ? 43.130 -4.135 -36.154 1.00 70.56 177 TRP A O 1
ATOM 1359 N N . ALA A 1 178 ? 41.419 -5.580 -36.079 1.00 73.19 178 ALA A N 1
ATOM 1360 C CA . ALA A 1 178 ? 42.238 -6.785 -36.205 1.00 73.19 178 ALA A CA 1
ATOM 1361 C C . ALA A 1 178 ? 42.865 -6.920 -37.604 1.00 73.19 178 ALA A C 1
ATOM 1363 O O . ALA A 1 178 ? 44.052 -7.222 -37.703 1.00 73.19 178 ALA A O 1
ATOM 1364 N N . SER A 1 179 ? 42.114 -6.622 -38.672 1.00 70.94 179 SER A N 1
ATOM 1365 C CA . SER A 1 179 ? 42.637 -6.627 -40.049 1.00 70.94 179 SER A CA 1
ATOM 1366 C C . SER A 1 179 ? 43.641 -5.506 -40.327 1.00 70.94 179 SER A C 1
ATOM 1368 O O . SER A 1 179 ? 44.517 -5.662 -41.168 1.00 70.94 179 SER A O 1
ATOM 1370 N N . ALA A 1 180 ? 43.550 -4.379 -39.615 1.00 66.81 180 ALA A N 1
ATOM 1371 C CA . ALA A 1 180 ? 44.508 -3.278 -39.740 1.00 66.81 180 ALA A CA 1
ATOM 1372 C C . ALA A 1 180 ? 45.848 -3.548 -39.022 1.00 66.81 180 ALA A C 1
ATOM 1374 O O . ALA A 1 180 ? 46.814 -2.821 -39.235 1.00 66.81 180 ALA A O 1
ATOM 1375 N N . ARG A 1 181 ? 45.913 -4.569 -38.153 1.00 60.62 181 ARG A N 1
ATOM 1376 C CA . ARG A 1 181 ? 47.072 -4.856 -37.290 1.00 60.62 181 ARG A CA 1
ATOM 1377 C C . ARG A 1 181 ? 47.860 -6.100 -37.692 1.00 60.62 181 ARG A C 1
ATOM 1379 O O . ARG A 1 181 ? 48.869 -6.386 -37.055 1.00 60.62 181 ARG A O 1
ATOM 1386 N N . THR A 1 182 ? 47.424 -6.838 -38.710 1.00 57.16 182 THR A N 1
ATOM 1387 C CA . THR A 1 182 ? 48.199 -7.929 -39.312 1.00 57.16 182 THR A CA 1
ATOM 1388 C C . THR A 1 182 ? 49.264 -7.342 -40.241 1.00 57.16 182 THR A C 1
ATOM 1390 O O . THR A 1 182 ? 48.897 -6.853 -41.310 1.00 57.16 182 THR A O 1
ATOM 1393 N N . PRO A 1 183 ? 50.565 -7.350 -39.881 1.00 52.88 183 PRO A N 1
ATOM 1394 C CA . PRO A 1 183 ? 51.605 -6.957 -40.820 1.00 52.88 183 PRO A CA 1
ATOM 1395 C C . PRO A 1 183 ? 51.642 -7.983 -41.955 1.00 52.88 183 PRO A C 1
ATOM 1397 O O . PRO A 1 183 ? 51.710 -9.189 -41.700 1.00 52.88 183 PRO A O 1
ATOM 1400 N N . CYS A 1 184 ? 51.587 -7.511 -43.202 1.00 53.16 184 CYS A N 1
ATOM 1401 C CA . CYS A 1 184 ? 51.907 -8.328 -44.366 1.00 53.16 184 CYS A CA 1
ATOM 1402 C C . CYS A 1 184 ? 53.306 -8.918 -44.155 1.00 53.16 184 CYS A C 1
ATOM 1404 O O . CYS A 1 184 ? 54.295 -8.189 -44.193 1.00 53.16 184 CYS A O 1
ATOM 1406 N N . LYS A 1 185 ? 53.393 -10.225 -43.884 1.00 54.75 185 LYS A N 1
ATOM 1407 C CA . LYS A 1 185 ? 54.654 -10.955 -44.020 1.00 54.75 185 LYS A CA 1
ATOM 1408 C C . LYS A 1 185 ? 54.946 -11.041 -45.517 1.00 54.75 185 LYS A C 1
ATOM 1410 O O . LYS A 1 185 ? 54.259 -11.782 -46.217 1.00 54.75 185 LYS A O 1
ATOM 1415 N N . ALA A 1 186 ? 55.875 -10.200 -45.967 1.00 46.88 186 ALA A N 1
ATOM 1416 C CA . ALA A 1 186 ? 56.581 -10.341 -47.235 1.00 46.88 186 ALA A CA 1
ATOM 1417 C C . ALA A 1 186 ? 57.623 -11.462 -47.129 1.00 46.88 186 ALA A C 1
ATOM 1419 O O . ALA A 1 186 ? 58.138 -11.666 -46.001 1.00 46.88 186 ALA A O 1
#

Organism: NCBI:txid140057

Secondary structure (DSSP, 8-state):
-HHHHHHHHHHHHHHHHHHHHHHHHHHTTS-HHHHHHHHHHHHHHHHHHHHHHHHHHHHHHHHHHHHHHHHHHHHHHHHHHHHHHHHHHTT-HHHHHHHHHHHHHHHHHHHHHHHHHHHHHHHHHHHHHHHHHTT--STTHHHHHHHHHHHHHHHHHHHHHHHHHHHHHHHHHHHHHHHTS-----

pLDDT: mean 78.24, std 8.06, range [45.59, 92.81]

Radius of gyration: 29.97 Å; chains: 1; bounding box: 83×26×91 Å

Foldseek 3Di:
DLVVLLVVLLVLLVVLCVLVVVLVVLCVVFDDVLVVLVVVLVLLNVLLVLLVVLVVLVVVLVVLVVVLVVLVVVLVVLVVVLVVVCVVVVCDDDVNVVSVVVSVVSVVVSVVSVVVSVVSVVVSVVSCVVSVVSVQDSVPSSVSSNVSSVVSNVSSVVSVVVSVVRVVVVVVVVVVVVVVPDPPPD

Sequence (186 aa):
MADLSLSIALAAIDNATAPLRRVREAARQMGGGARAATERLGGLERSAEQLTAFRSMRARTRQNTRALAGLDTELTAARERLASVTAETNGSGRAFERATQHVAHLERRQAALRRRTESMRTATDRMGEALREAGVDTNNAGAEARRLADDIARATRRANALARIEARFDRIRRAAWASARTPCKA